Protein AF-A0A4Q5RK63-F1 (afdb_monomer)

Secondary structure (DSSP, 8-state):
-HHHHHHTT---EE---HHHHHHHTTTTSEE--TT-HHHHHHHHHHHHH-HHHHHHHHHHHHHHHHTTSHHHHHHHHHHHHHHT------PPPPSS--HHHHHHTB-SS-BBS-EETTEE-TTS-EEHHHHHHHHHHHTTS-HHHHHHHTTHHHHHHHHHHHHEETTTTEE--EE-TTS-BS-SS--HHHHHHHHHHHHHHHHH-SSHHHHHHHHHHHHHHGGGGGG---HHHHHHHHHHHHHHHHH-TT-HHHHHHHHHHHHHHHHHHHHH-BTTB-SSSSS--SSTTHHHHHHHHHHHHTT-HHHHHHHHHHHHHHHHHTB-TTS-B-PPPSTTTTPPP---

Mean predicted aligned error: 9.91 Å

Solvent-accessible surface area (backbone atoms only — not comparable to full-atom values): 18471 Å² total; per-residue (Å²): 109,67,70,56,38,23,52,69,27,36,70,43,77,41,48,74,47,73,70,47,47,67,66,26,43,95,67,26,37,45,77,36,68,79,96,40,67,64,52,51,54,49,55,52,48,54,39,68,77,33,64,65,62,34,51,52,29,11,49,41,10,26,61,60,26,58,66,70,33,68,70,50,45,52,52,52,52,50,52,50,52,63,75,64,57,79,73,78,81,77,69,82,74,70,95,64,86,58,67,64,66,60,54,66,37,41,60,91,61,32,39,50,36,64,53,63,84,94,43,60,34,65,91,56,11,28,34,34,52,55,19,24,52,51,38,49,46,59,54,71,52,53,70,75,58,35,75,77,51,49,76,50,44,60,25,18,49,49,40,55,60,65,29,52,26,79,92,74,64,37,37,26,31,50,25,39,65,86,74,42,70,75,53,70,59,39,53,60,52,36,41,12,39,38,39,21,25,23,12,43,30,34,52,52,38,86,51,68,67,56,15,52,52,22,43,56,51,35,74,74,51,53,70,57,58,72,72,55,78,52,65,64,18,32,20,27,34,28,46,5,21,53,29,36,40,72,66,38,78,80,45,66,66,33,53,50,40,32,53,56,42,50,56,50,50,49,54,34,22,71,74,52,43,49,100,93,40,64,37,60,47,64,57,66,46,69,76,59,72,44,44,27,51,25,27,36,54,43,12,62,76,68,71,32,68,66,42,29,48,53,12,53,51,32,44,51,46,51,52,57,71,28,36,44,100,84,72,46,81,46,82,70,60,70,88,42,77,93,54,75,68,66,86,133

Foldseek 3Di:
DLLVCLQQLFADEEADDPVCCVLCPPPLHHHDHPPCPVRVVVVVVVLVVDVVSRNVSSVSSNVSSVCVDPVNVVVVVVVVCVVPDPPPPPDPDPPDDACVLVVQQADLQAGAPDAPVSHGDLQFGFFLLRLLVVLLVLLVDDPVRCVVVVVRNVNSVVNLVVQQQPVVLAGQTGAHSVRHGPDRHDDLLSRLSSLLSLLSQLQRPPDPVSVVSSLVVNVSRLQCLLVDDDLNSLLSSLNSLLSNCVNPVPDPSSLSSLVSSLVNQVVQQVVADDDLDRHSHLDDAPPRLSNLVSLCSSCVSVVNPVSNVSSVVSNVNVVVLQADPVRDGHDDYHPCPPHGHDRD

Radius of gyration: 33.08 Å; Cα contacts (8 Å, |Δi|>4): 485; chains: 1; bounding box: 62×42×97 Å

pLDDT: mean 92.97, std 9.11, range [53.84, 98.88]

Structure (mmCIF, N/CA/C/O backbone):
data_AF-A0A4Q5RK63-F1
#
_entry.id   AF-A0A4Q5RK63-F1
#
loop_
_atom_site.group_PDB
_atom_site.id
_atom_site.type_symbol
_atom_site.label_atom_id
_atom_site.label_alt_id
_atom_site.label_comp_id
_atom_site.label_asym_id
_atom_site.label_entity_id
_atom_site.label_seq_id
_atom_site.pdbx_PDB_ins_code
_atom_site.Cartn_x
_atom_site.Cartn_y
_atom_site.Cartn_z
_atom_site.occupancy
_atom_site.B_iso_or_equiv
_atom_site.auth_seq_id
_atom_site.auth_comp_id
_atom_site.auth_asym_id
_atom_site.auth_atom_id
_atom_site.pdbx_PDB_model_num
ATOM 1 N N . THR A 1 1 ? 18.587 1.266 -51.083 1.00 77.50 1 THR A N 1
ATOM 2 C CA . THR A 1 1 ? 19.201 1.129 -52.426 1.00 77.50 1 THR A CA 1
ATOM 3 C C . THR A 1 1 ? 20.631 0.617 -52.362 1.00 77.50 1 THR A C 1
ATOM 5 O O . THR A 1 1 ? 20.875 -0.425 -52.951 1.00 77.50 1 THR A O 1
ATOM 8 N N . LEU A 1 2 ? 21.548 1.243 -51.608 1.00 89.00 2 LEU A N 1
ATOM 9 C CA . LEU A 1 2 ? 22.952 0.800 -51.504 1.00 89.00 2 LEU A CA 1
ATOM 10 C C . LEU A 1 2 ? 23.123 -0.669 -51.069 1.00 89.00 2 LEU A C 1
ATOM 12 O O . LEU A 1 2 ? 23.725 -1.458 -51.789 1.00 89.00 2 LEU A O 1
ATOM 16 N N . SER A 1 3 ? 22.538 -1.063 -49.934 1.00 88.06 3 SER A N 1
ATOM 17 C CA . SER A 1 3 ? 22.660 -2.440 -49.424 1.00 88.06 3 SER A CA 1
ATOM 18 C C . SER A 1 3 ? 22.085 -3.485 -50.387 1.00 88.06 3 SER A C 1
ATOM 20 O O . SER A 1 3 ? 22.559 -4.613 -50.427 1.00 88.06 3 SER A O 1
ATOM 22 N N . TYR A 1 4 ? 21.092 -3.106 -51.199 1.00 88.88 4 TYR A N 1
ATOM 23 C CA . TYR A 1 4 ? 20.516 -3.979 -52.223 1.00 88.88 4 TYR A CA 1
ATOM 24 C C . TYR A 1 4 ? 21.470 -4.152 -53.411 1.00 88.88 4 TYR A C 1
ATOM 26 O O . TYR A 1 4 ? 21.673 -5.267 -53.876 1.00 88.88 4 TYR A O 1
ATOM 34 N N . ALA A 1 5 ? 22.113 -3.068 -53.860 1.00 91.69 5 ALA A N 1
ATOM 35 C CA . ALA A 1 5 ? 23.141 -3.127 -54.898 1.00 91.69 5 ALA A CA 1
ATOM 36 C C . ALA A 1 5 ? 24.332 -4.001 -54.467 1.00 91.69 5 ALA A C 1
ATOM 38 O O . ALA A 1 5 ? 24.766 -4.852 -55.241 1.00 91.69 5 ALA A O 1
ATOM 39 N N . MET A 1 6 ? 24.779 -3.862 -53.214 1.00 91.94 6 MET A N 1
ATOM 40 C CA . MET A 1 6 ? 25.817 -4.712 -52.618 1.00 91.94 6 MET A CA 1
ATOM 41 C C . MET A 1 6 ? 25.382 -6.181 -52.555 1.00 91.94 6 MET A C 1
ATOM 43 O O . MET A 1 6 ? 26.087 -7.057 -53.045 1.00 91.94 6 MET A O 1
ATOM 47 N N . ALA A 1 7 ? 24.177 -6.460 -52.045 1.00 89.69 7 ALA A N 1
ATOM 48 C CA . ALA A 1 7 ? 23.642 -7.822 -51.962 1.00 89.69 7 ALA A CA 1
ATOM 49 C C . ALA A 1 7 ? 23.483 -8.503 -53.335 1.00 89.69 7 ALA A C 1
ATOM 51 O O . ALA A 1 7 ? 23.590 -9.723 -53.436 1.00 89.69 7 ALA A O 1
ATOM 52 N N . LEU A 1 8 ? 23.247 -7.723 -54.395 1.00 92.81 8 LEU A N 1
ATOM 53 C CA . LEU A 1 8 ? 23.177 -8.202 -55.777 1.00 92.81 8 LEU A CA 1
ATOM 54 C C . LEU A 1 8 ? 24.542 -8.252 -56.486 1.00 92.81 8 LEU A C 1
ATOM 56 O O . LEU A 1 8 ? 24.583 -8.531 -57.687 1.00 92.81 8 LEU A O 1
ATOM 60 N N . GLY A 1 9 ? 25.641 -7.954 -55.786 1.00 93.62 9 GLY A N 1
ATOM 61 C CA . GLY A 1 9 ? 26.987 -7.966 -56.357 1.00 93.62 9 GLY A CA 1
ATOM 62 C C . GLY A 1 9 ? 27.195 -6.919 -57.443 1.00 93.62 9 GLY A C 1
ATOM 63 O O . GLY A 1 9 ? 27.902 -7.167 -58.414 1.00 93.62 9 GLY A O 1
ATOM 64 N N . LYS A 1 10 ? 26.524 -5.767 -57.355 1.00 94.94 10 LYS A N 1
ATOM 65 C CA . LYS A 1 10 ? 26.744 -4.657 -58.287 1.00 94.94 10 LYS A CA 1
ATOM 66 C C . LYS A 1 10 ? 27.932 -3.829 -57.818 1.00 94.94 10 LYS A C 1
ATOM 68 O O . LYS A 1 10 ? 28.105 -3.615 -56.625 1.00 94.94 10 LYS A O 1
ATOM 73 N N . ALA A 1 11 ? 28.718 -3.324 -58.766 1.00 94.56 11 ALA A N 1
ATOM 74 C CA . ALA A 1 11 ? 29.700 -2.297 -58.460 1.00 94.56 11 ALA A CA 1
ATOM 75 C C . ALA A 1 11 ? 28.960 -1.025 -58.046 1.00 94.56 11 ALA A C 1
ATOM 77 O O . ALA A 1 11 ? 28.047 -0.576 -58.744 1.00 94.56 11 ALA A O 1
ATOM 78 N N . VAL A 1 12 ? 29.340 -0.475 -56.898 1.00 95.25 12 VAL A N 1
ATOM 79 C CA . VAL A 1 12 ? 28.690 0.695 -56.322 1.00 95.25 12 VAL A CA 1
ATOM 80 C C . VAL A 1 12 ? 29.628 1.888 -56.402 1.00 95.25 12 VAL A C 1
ATOM 82 O O . VAL A 1 12 ? 30.753 1.836 -55.912 1.00 95.25 12 VAL A O 1
ATOM 85 N N . VAL A 1 13 ? 29.112 2.982 -56.958 1.00 95.69 13 VAL A N 1
ATOM 86 C CA . VAL A 1 13 ? 29.681 4.324 -56.833 1.00 95.69 13 VAL A CA 1
ATOM 87 C C . VAL A 1 13 ? 28.709 5.153 -55.995 1.00 95.69 13 VAL A C 1
ATOM 89 O O . VAL A 1 13 ? 27.522 5.213 -56.320 1.00 95.69 13 VAL A O 1
ATOM 92 N N . SER A 1 14 ? 29.173 5.749 -54.898 1.00 95.88 14 SER A N 1
ATOM 93 C CA . SER A 1 14 ? 28.321 6.499 -53.967 1.00 95.88 14 SER A CA 1
ATOM 94 C C . SER A 1 14 ? 29.030 7.728 -53.413 1.00 95.88 14 SER A C 1
ATOM 96 O O . SER A 1 14 ? 30.251 7.773 -53.328 1.00 95.88 14 SER A O 1
ATOM 98 N N . THR A 1 15 ? 28.265 8.721 -52.972 1.00 95.88 15 THR A N 1
ATOM 99 C CA . THR A 1 15 ? 28.796 9.799 -52.133 1.00 95.88 15 THR A CA 1
ATOM 100 C C . THR A 1 15 ? 29.055 9.311 -50.696 1.00 95.88 15 THR A C 1
ATOM 102 O O . THR A 1 15 ? 28.435 8.323 -50.277 1.00 95.88 15 THR A O 1
ATOM 105 N N . PRO A 1 16 ? 29.958 9.953 -49.922 1.00 95.50 16 PRO A N 1
ATOM 106 C CA . PRO A 1 16 ? 30.408 9.469 -48.615 1.00 95.50 16 PRO A CA 1
ATOM 107 C C . PRO A 1 16 ? 29.454 9.865 -47.480 1.00 95.50 16 PRO A C 1
ATOM 109 O O . PRO A 1 16 ? 29.814 10.613 -46.574 1.00 95.50 16 PRO A O 1
ATOM 112 N N . TYR A 1 17 ? 28.221 9.361 -47.507 1.00 93.75 17 TYR A N 1
ATOM 113 C CA . TYR A 1 17 ? 27.378 9.348 -46.307 1.00 93.75 17 TYR A CA 1
ATOM 114 C C . TYR A 1 17 ? 27.768 8.169 -45.405 1.00 93.75 17 TYR A C 1
ATOM 116 O O . TYR A 1 17 ? 28.306 7.182 -45.897 1.00 93.75 17 TYR A O 1
ATOM 124 N N . VAL A 1 18 ? 27.482 8.254 -44.102 1.00 94.12 18 VAL A N 1
ATOM 125 C CA . VAL A 1 18 ? 27.983 7.326 -43.059 1.00 94.12 18 VAL A CA 1
ATOM 126 C C . VAL A 1 18 ? 27.935 5.852 -43.482 1.00 94.12 18 VAL A C 1
ATOM 128 O O . VAL A 1 18 ? 28.968 5.194 -43.561 1.00 94.12 18 VAL A O 1
ATOM 131 N N . HIS A 1 19 ? 26.757 5.359 -43.872 1.00 91.94 19 HIS A N 1
ATOM 132 C CA . HIS A 1 19 ? 26.584 3.960 -44.282 1.00 91.94 19 HIS A CA 1
ATOM 133 C C . HIS A 1 19 ? 27.355 3.591 -45.564 1.00 91.94 19 HIS A C 1
ATOM 135 O O . HIS A 1 19 ? 27.798 2.458 -45.701 1.00 91.94 19 HIS A O 1
ATOM 141 N N . ALA A 1 20 ? 27.560 4.520 -46.504 1.00 93.88 20 ALA A N 1
ATOM 142 C CA . ALA A 1 20 ? 28.396 4.268 -47.682 1.00 93.88 20 ALA A CA 1
ATOM 143 C C . ALA A 1 20 ? 29.888 4.234 -47.347 1.00 93.88 20 ALA A C 1
ATOM 145 O O . ALA A 1 20 ? 30.606 3.410 -47.905 1.00 93.88 20 ALA A O 1
ATOM 146 N N . VAL A 1 21 ? 30.353 5.089 -46.434 1.00 95.06 21 VAL A N 1
ATOM 147 C CA . VAL A 1 21 ? 31.756 5.091 -45.996 1.00 95.06 21 VAL A CA 1
ATOM 148 C C . VAL A 1 21 ? 32.114 3.756 -45.351 1.00 95.06 21 VAL A C 1
ATOM 150 O O . VAL A 1 21 ? 33.121 3.158 -45.710 1.00 95.06 21 VAL A O 1
ATOM 153 N N . GLU A 1 22 ? 31.262 3.256 -44.458 1.00 92.94 22 GLU A N 1
ATOM 154 C CA . GLU A 1 22 ? 31.484 1.976 -43.778 1.00 92.94 22 GLU A CA 1
ATOM 155 C C . GLU A 1 22 ? 31.348 0.775 -44.719 1.00 92.94 22 GLU A C 1
ATOM 157 O O . GLU A 1 22 ? 32.132 -0.172 -44.656 1.00 92.94 22 GLU A O 1
ATOM 162 N N . LEU A 1 23 ? 30.336 0.788 -45.590 1.00 92.12 23 LEU A N 1
ATOM 163 C CA . LEU A 1 23 ? 30.025 -0.369 -46.422 1.00 92.12 23 LEU A CA 1
ATOM 164 C C . LEU A 1 23 ? 30.951 -0.506 -47.635 1.00 92.12 23 LEU A C 1
ATOM 166 O O . LEU A 1 23 ? 31.169 -1.624 -48.099 1.00 92.12 23 LEU A O 1
ATOM 170 N N . LEU A 1 24 ? 31.476 0.610 -48.149 1.00 94.19 24 LEU A N 1
ATOM 171 C CA . LEU A 1 24 ? 32.377 0.635 -49.305 1.00 94.19 24 LEU A CA 1
ATOM 172 C C . LEU A 1 24 ? 33.862 0.706 -48.917 1.00 94.19 24 LEU A C 1
ATOM 174 O O . LEU A 1 24 ? 34.711 0.694 -49.810 1.00 94.19 24 LEU A O 1
ATOM 178 N N . ALA A 1 25 ? 34.176 0.757 -47.616 1.00 92.31 25 ALA A N 1
ATOM 179 C CA . ALA A 1 25 ? 35.538 0.644 -47.095 1.00 92.31 25 ALA A CA 1
ATOM 180 C C . ALA A 1 25 ? 36.247 -0.612 -47.627 1.00 92.31 25 ALA A C 1
ATOM 182 O O . ALA A 1 25 ? 35.602 -1.546 -48.096 1.00 92.31 25 ALA A O 1
ATOM 183 N N . ASP A 1 26 ? 37.578 -0.650 -47.554 1.00 92.12 26 ASP A N 1
ATOM 184 C CA . ASP A 1 26 ? 38.388 -1.805 -47.972 1.00 92.12 26 ASP A CA 1
ATOM 185 C C . ASP A 1 26 ? 38.137 -2.261 -49.424 1.00 92.12 26 ASP A C 1
ATOM 187 O O . ASP A 1 26 ? 38.176 -3.451 -49.737 1.00 92.12 26 ASP A O 1
ATOM 191 N N . ASP A 1 27 ? 37.892 -1.294 -50.317 1.00 92.06 27 ASP A N 1
ATOM 192 C CA . ASP A 1 27 ? 37.735 -1.500 -51.764 1.00 92.06 27 ASP A CA 1
ATOM 193 C C . ASP A 1 27 ? 36.509 -2.363 -52.139 1.00 92.06 27 ASP A C 1
ATOM 195 O O . ASP A 1 27 ? 36.541 -3.183 -53.061 1.00 92.06 27 ASP A O 1
ATOM 199 N N . HIS A 1 28 ? 35.406 -2.173 -51.403 1.00 93.69 28 HIS A N 1
ATOM 200 C CA . HIS A 1 28 ? 34.095 -2.787 -51.668 1.00 93.69 28 HIS A CA 1
ATOM 201 C C . HIS A 1 28 ? 33.172 -1.906 -52.532 1.00 93.69 28 HIS A C 1
ATOM 203 O O . HIS A 1 28 ? 32.106 -2.348 -52.966 1.00 93.69 28 HIS A O 1
ATOM 209 N N . GLY A 1 29 ? 33.586 -0.671 -52.814 1.00 94.44 29 GLY A N 1
ATOM 210 C CA . GLY A 1 29 ? 32.963 0.245 -53.765 1.00 94.44 29 GLY A CA 1
ATOM 211 C C . GLY A 1 29 ? 33.808 1.498 -53.951 1.00 94.44 29 GLY A C 1
ATOM 212 O O . GLY A 1 29 ? 34.914 1.603 -53.429 1.00 94.44 29 GLY A O 1
ATOM 213 N N . VAL A 1 30 ? 33.276 2.462 -54.696 1.00 96.25 30 VAL A N 1
ATOM 214 C CA . VAL A 1 30 ? 33.963 3.722 -54.993 1.00 96.25 30 VAL A CA 1
ATOM 215 C C . VAL A 1 30 ? 33.213 4.884 -54.355 1.00 96.25 30 VAL A C 1
ATOM 217 O O . VAL A 1 30 ? 31.999 5.026 -54.530 1.00 96.25 30 VAL A O 1
ATOM 220 N N . LEU A 1 31 ? 33.943 5.730 -53.630 1.00 97.06 31 LEU A N 1
ATOM 221 C CA . LEU A 1 31 ? 33.411 6.955 -53.041 1.00 97.06 31 LEU A CA 1
ATOM 222 C C . LEU A 1 31 ? 33.772 8.170 -53.897 1.00 97.06 31 LEU A C 1
ATOM 224 O O . LEU A 1 31 ? 34.924 8.341 -54.288 1.00 97.06 31 LEU A O 1
ATOM 228 N N . VAL A 1 32 ? 32.791 9.034 -54.152 1.00 97.19 32 VAL A N 1
ATOM 229 C CA . VAL A 1 32 ? 32.954 10.286 -54.914 1.00 97.19 32 VAL A CA 1
ATOM 230 C C . VAL A 1 32 ? 32.430 11.486 -54.120 1.00 97.19 32 VAL A C 1
ATOM 232 O O . VAL A 1 32 ? 31.507 11.319 -53.327 1.00 97.19 32 VAL A O 1
ATOM 235 N N . PRO A 1 33 ? 32.964 12.707 -54.298 1.00 96.75 33 PRO A N 1
ATOM 236 C CA . PRO A 1 33 ? 32.482 13.879 -53.568 1.00 96.75 33 PRO A CA 1
ATOM 237 C C . PRO A 1 33 ? 30.988 14.165 -53.788 1.00 96.75 33 PRO A C 1
ATOM 239 O O . PRO A 1 33 ? 30.418 13.865 -54.840 1.00 96.75 33 PRO A O 1
ATOM 242 N N . PHE A 1 34 ? 30.347 14.790 -52.798 1.00 95.44 34 PHE A N 1
ATOM 243 C CA . PHE A 1 34 ? 28.975 15.275 -52.948 1.00 95.44 34 PHE A CA 1
ATOM 244 C C . PHE A 1 34 ? 28.881 16.339 -54.049 1.00 95.44 34 PHE A C 1
ATOM 246 O O . PHE A 1 34 ? 29.773 17.171 -54.191 1.00 95.44 34 PHE A O 1
ATOM 253 N N . ASN A 1 35 ? 27.768 16.331 -54.789 1.00 94.00 35 ASN A N 1
ATOM 254 C CA . ASN A 1 35 ? 27.471 17.276 -55.873 1.00 94.00 35 ASN A CA 1
ATOM 255 C C . ASN A 1 35 ? 28.498 17.301 -57.026 1.00 94.00 35 ASN A C 1
ATOM 257 O O . ASN A 1 35 ? 28.523 18.259 -57.793 1.00 94.00 35 ASN A O 1
ATOM 261 N N . ASP A 1 36 ? 29.299 16.244 -57.197 1.00 96.75 36 ASP A N 1
ATOM 262 C CA . ASP A 1 36 ? 30.259 16.119 -58.299 1.00 96.75 36 ASP A CA 1
ATOM 263 C C . ASP A 1 36 ? 29.797 15.071 -59.328 1.00 96.75 36 ASP A C 1
ATO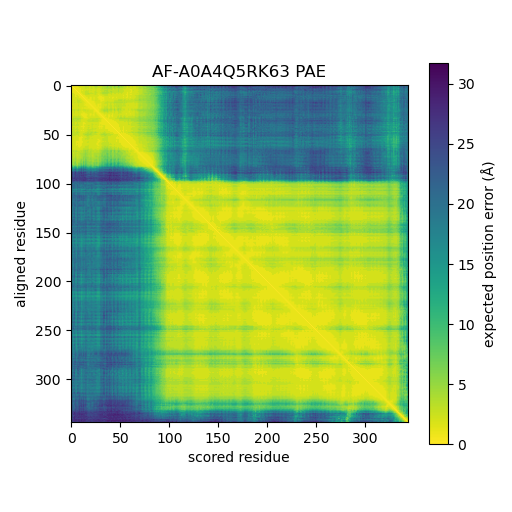M 265 O O . ASP A 1 36 ? 30.156 13.890 -59.288 1.00 96.75 36 ASP A O 1
ATOM 269 N N . SER A 1 37 ? 28.972 15.508 -60.282 1.00 96.44 37 SER A N 1
ATOM 270 C CA . SER A 1 37 ? 28.496 14.650 -61.375 1.00 96.44 37 SER A CA 1
ATOM 271 C C . SER A 1 37 ? 29.622 14.211 -62.318 1.00 96.44 37 SER A C 1
ATOM 273 O O . SER A 1 37 ? 29.547 13.129 -62.906 1.00 96.44 37 SER A O 1
ATOM 275 N N . ALA A 1 38 ? 30.688 15.008 -62.436 1.00 97.31 38 ALA A N 1
ATOM 276 C CA . ALA A 1 38 ? 31.846 14.669 -63.250 1.00 97.31 38 ALA A CA 1
ATOM 277 C C . ALA A 1 38 ? 32.650 13.524 -62.617 1.00 97.31 38 ALA A C 1
ATOM 279 O O . ALA A 1 38 ? 33.094 12.637 -63.343 1.00 97.31 38 ALA A O 1
ATOM 280 N N . ALA A 1 39 ? 32.798 13.497 -61.288 1.00 96.44 39 ALA A N 1
ATOM 281 C CA . ALA A 1 39 ? 33.414 12.380 -60.572 1.00 96.44 39 ALA A CA 1
ATOM 282 C C . ALA A 1 39 ? 32.639 11.078 -60.759 1.00 96.44 39 ALA A C 1
ATOM 284 O O . ALA A 1 39 ? 33.243 10.072 -61.118 1.00 96.44 39 ALA A O 1
ATOM 285 N N . ILE A 1 40 ? 31.310 11.106 -60.618 1.00 95.81 40 ILE A N 1
ATOM 286 C CA . ILE A 1 40 ? 30.476 9.923 -60.878 1.00 95.81 40 ILE A CA 1
ATOM 287 C C . ILE A 1 40 ? 30.696 9.418 -62.309 1.00 95.81 40 ILE A C 1
ATOM 289 O O . ILE A 1 40 ? 30.951 8.234 -62.517 1.00 95.81 40 ILE A O 1
ATOM 293 N N . ALA A 1 41 ? 30.642 10.312 -63.303 1.00 96.88 41 ALA A N 1
ATOM 294 C CA . ALA A 1 41 ? 30.827 9.937 -64.701 1.00 96.88 41 ALA A CA 1
ATOM 295 C C . ALA A 1 41 ? 32.225 9.360 -64.982 1.00 96.88 41 ALA A C 1
ATOM 297 O O . ALA A 1 41 ? 32.335 8.412 -65.758 1.00 96.88 41 ALA A O 1
ATOM 298 N N . ARG A 1 42 ? 33.282 9.908 -64.365 1.00 97.44 42 ARG A N 1
ATOM 299 C CA . ARG A 1 42 ? 34.651 9.381 -64.489 1.00 97.44 42 ARG A CA 1
ATOM 300 C C . ARG A 1 42 ? 34.757 7.966 -63.931 1.00 97.44 42 ARG A C 1
ATOM 302 O O . ARG A 1 42 ? 35.208 7.088 -64.657 1.00 97.44 42 ARG A O 1
ATOM 309 N N . GLU A 1 43 ? 34.309 7.740 -62.698 1.00 96.62 43 GLU A N 1
ATOM 310 C CA . GLU A 1 43 ? 34.435 6.429 -62.044 1.00 96.62 43 GLU A CA 1
ATOM 311 C C . GLU A 1 43 ? 33.590 5.357 -62.739 1.00 96.62 43 GLU A C 1
ATOM 313 O O . GLU A 1 43 ? 34.043 4.231 -62.930 1.00 96.62 43 GLU A O 1
ATOM 318 N N . VAL A 1 44 ? 32.386 5.709 -63.205 1.00 95.69 44 VAL A N 1
ATOM 319 C CA . VAL A 1 44 ? 31.551 4.781 -63.980 1.00 95.69 44 VAL A CA 1
ATOM 320 C C . VAL A 1 44 ? 32.207 4.428 -65.316 1.00 95.69 44 VAL A C 1
ATOM 322 O O . VAL A 1 44 ? 32.248 3.252 -65.664 1.00 95.69 44 VAL A O 1
ATOM 325 N N . LYS A 1 45 ? 32.743 5.408 -66.059 1.00 96.88 45 LYS A N 1
ATOM 326 C CA . LYS A 1 45 ? 33.463 5.136 -67.316 1.00 96.88 45 LYS A CA 1
ATOM 327 C C . LYS A 1 45 ? 34.684 4.258 -67.077 1.00 96.88 45 LYS A C 1
ATOM 329 O O . LYS A 1 45 ? 34.827 3.248 -67.749 1.00 96.88 45 LYS A O 1
ATOM 334 N N . TYR A 1 46 ? 35.485 4.585 -66.065 1.00 95.56 46 TYR A N 1
ATOM 335 C CA . TYR A 1 46 ? 36.664 3.806 -65.703 1.00 95.56 46 TYR A CA 1
ATOM 336 C C . TYR A 1 46 ? 36.310 2.338 -65.419 1.00 95.56 46 TYR A C 1
ATOM 338 O O . TYR A 1 46 ? 36.975 1.431 -65.908 1.00 95.56 46 TYR A O 1
ATOM 346 N N . LEU A 1 47 ? 35.240 2.090 -64.656 1.00 95.38 47 LEU A N 1
ATOM 347 C CA . LEU A 1 47 ? 34.773 0.730 -64.383 1.00 95.38 47 LEU A CA 1
ATOM 348 C C . LEU A 1 47 ? 34.258 0.013 -65.642 1.00 95.38 47 LEU A C 1
ATOM 350 O O . LEU A 1 47 ? 34.385 -1.201 -65.736 1.00 95.38 47 LEU A O 1
ATOM 354 N N . LEU A 1 48 ? 33.663 0.721 -66.602 1.00 94.88 48 LEU A N 1
ATOM 355 C CA . LEU A 1 48 ? 33.186 0.117 -67.852 1.00 94.88 48 LEU A CA 1
ATOM 356 C C . LEU A 1 48 ? 34.319 -0.163 -68.852 1.00 94.88 48 LEU A C 1
ATOM 358 O O . LEU A 1 48 ? 34.224 -1.134 -69.601 1.00 94.88 48 LEU A O 1
ATOM 362 N N . ASP A 1 49 ? 35.376 0.651 -68.836 1.00 97.19 49 ASP A N 1
ATOM 363 C CA . ASP A 1 49 ? 36.563 0.499 -69.686 1.00 97.19 49 ASP A CA 1
ATOM 364 C C . ASP A 1 49 ? 37.499 -0.629 -69.199 1.00 97.19 49 ASP A C 1
ATOM 366 O O . ASP A 1 49 ? 38.287 -1.153 -69.988 1.00 97.19 49 ASP A O 1
ATOM 370 N N . ASP A 1 50 ? 37.385 -1.048 -67.930 1.00 96.19 50 ASP A N 1
ATOM 371 C CA . ASP A 1 50 ? 38.129 -2.164 -67.324 1.00 96.19 50 ASP A CA 1
ATOM 372 C C . ASP A 1 50 ? 37.180 -3.263 -66.786 1.00 96.19 50 ASP A C 1
ATOM 374 O O . ASP A 1 50 ? 36.801 -3.272 -65.603 1.00 96.19 50 ASP A O 1
ATOM 378 N N . PRO A 1 51 ? 36.791 -4.234 -67.639 1.00 94.62 51 PRO A N 1
ATOM 379 C CA . PRO A 1 51 ? 35.885 -5.315 -67.255 1.00 94.62 51 PRO A CA 1
ATOM 380 C C . PRO A 1 51 ? 36.392 -6.195 -66.106 1.00 94.62 51 PRO A C 1
ATOM 382 O O . PRO A 1 51 ? 35.579 -6.768 -65.374 1.00 94.62 51 PRO A O 1
ATOM 385 N N . ASP A 1 52 ? 37.708 -6.329 -65.934 1.00 96.38 52 ASP A N 1
ATOM 386 C CA . ASP A 1 52 ? 38.287 -7.193 -64.904 1.00 96.38 52 ASP A CA 1
ATOM 387 C C . ASP A 1 52 ? 38.258 -6.515 -63.533 1.00 96.38 52 ASP A C 1
ATOM 389 O O . ASP A 1 52 ? 37.870 -7.144 -62.536 1.00 96.38 52 ASP A O 1
ATOM 393 N N . ARG A 1 53 ? 38.541 -5.207 -63.472 1.00 93.88 53 ARG A N 1
ATOM 394 C CA . ARG A 1 53 ? 38.319 -4.416 -62.254 1.00 93.88 53 ARG A CA 1
ATOM 395 C C . ARG A 1 53 ? 36.844 -4.395 -61.869 1.00 93.88 53 ARG A C 1
ATOM 397 O O . ARG A 1 53 ? 36.522 -4.584 -60.694 1.00 93.88 53 ARG A O 1
ATOM 404 N N . LEU A 1 54 ? 35.940 -4.229 -62.836 1.00 96.00 54 LEU A N 1
ATOM 405 C CA . LEU A 1 54 ? 34.499 -4.254 -62.580 1.00 96.00 54 LEU A CA 1
ATOM 406 C C . LEU A 1 54 ? 34.051 -5.578 -61.957 1.00 96.00 54 LEU A C 1
ATOM 408 O O . LEU A 1 54 ? 33.371 -5.569 -60.931 1.00 96.00 54 LEU A O 1
ATOM 412 N N . ARG A 1 55 ? 34.454 -6.716 -62.536 1.00 96.38 55 ARG A N 1
ATOM 413 C CA . ARG A 1 55 ? 34.137 -8.048 -61.989 1.00 96.38 55 ARG A CA 1
ATOM 414 C C . ARG A 1 55 ? 34.712 -8.244 -60.590 1.00 96.38 55 ARG A C 1
ATOM 416 O O . ARG A 1 55 ? 34.040 -8.810 -59.730 1.00 96.38 55 ARG A O 1
ATOM 423 N N . THR A 1 56 ? 35.928 -7.760 -60.352 1.00 96.00 56 THR A N 1
ATOM 424 C CA . THR A 1 56 ? 36.580 -7.837 -59.037 1.00 96.00 56 THR A CA 1
ATOM 425 C C . THR A 1 56 ? 35.787 -7.066 -57.983 1.00 96.00 56 THR A C 1
ATOM 427 O O . THR A 1 56 ? 35.479 -7.610 -56.921 1.00 96.00 56 THR A O 1
ATOM 430 N N . LEU A 1 57 ? 35.386 -5.832 -58.297 1.00 95.62 57 LEU A N 1
ATOM 431 C CA . LEU A 1 57 ? 34.597 -4.992 -57.398 1.00 95.62 57 LEU A CA 1
ATOM 432 C C . LEU A 1 57 ? 33.193 -5.570 -57.156 1.00 95.62 57 LEU A C 1
ATOM 434 O O . LEU A 1 57 ? 32.722 -5.594 -56.024 1.00 95.62 57 LEU A O 1
ATOM 438 N N . GLN A 1 58 ? 32.546 -6.102 -58.198 1.00 96.44 58 GLN A N 1
ATOM 439 C CA . GLN A 1 58 ? 31.255 -6.797 -58.103 1.00 96.44 58 GLN A CA 1
ATOM 440 C C . GLN A 1 58 ? 31.319 -8.024 -57.188 1.00 96.44 58 GLN A C 1
ATOM 442 O O . GLN A 1 58 ? 30.438 -8.215 -56.347 1.00 96.44 58 GLN A O 1
ATOM 447 N N . LYS A 1 59 ? 32.374 -8.838 -57.318 1.00 95.88 59 LYS A N 1
ATOM 448 C CA . LYS A 1 59 ? 32.596 -10.004 -56.460 1.00 95.88 59 LYS A CA 1
ATOM 449 C C . LYS A 1 59 ? 32.780 -9.587 -55.002 1.00 95.88 59 LYS A C 1
ATOM 451 O O . LYS A 1 59 ? 32.096 -10.117 -54.136 1.00 95.88 59 LYS A O 1
ATOM 456 N N . ARG A 1 60 ? 33.631 -8.591 -54.738 1.00 95.06 60 ARG A N 1
ATOM 457 C CA . ARG A 1 60 ? 33.820 -8.047 -53.384 1.00 95.06 60 ARG A CA 1
ATOM 458 C C . ARG A 1 60 ? 32.521 -7.518 -52.792 1.00 95.06 60 ARG A C 1
ATOM 460 O O . ARG A 1 60 ? 32.190 -7.848 -51.657 1.00 95.06 60 ARG A O 1
ATOM 467 N N . ALA A 1 61 ? 31.761 -6.746 -53.566 1.00 94.06 61 ALA A N 1
ATOM 468 C CA . ALA A 1 61 ? 30.468 -6.229 -53.139 1.00 94.06 61 ALA A CA 1
ATOM 469 C C . ALA A 1 61 ? 29.495 -7.358 -52.765 1.00 94.06 61 ALA A C 1
ATOM 471 O O . ALA A 1 61 ? 28.853 -7.289 -51.715 1.00 94.06 61 ALA A O 1
ATOM 472 N N . TYR A 1 62 ? 29.438 -8.416 -53.582 1.00 94.12 62 TYR A N 1
ATOM 473 C CA . TYR A 1 62 ? 28.621 -9.598 -53.313 1.00 94.12 62 TYR A CA 1
ATOM 474 C C . TYR A 1 62 ? 29.049 -10.309 -52.025 1.00 94.12 62 TYR A C 1
ATOM 476 O O . TYR A 1 62 ? 28.211 -10.544 -51.152 1.00 94.12 62 TYR A O 1
ATOM 484 N N . ASP A 1 63 ? 30.345 -10.601 -51.889 1.00 93.62 63 ASP A N 1
ATOM 485 C CA . ASP A 1 63 ? 30.921 -11.296 -50.736 1.00 93.62 63 ASP A CA 1
ATOM 486 C C . ASP A 1 63 ? 30.646 -10.512 -49.440 1.00 93.62 63 ASP A C 1
ATOM 488 O O . ASP A 1 63 ? 30.148 -11.073 -48.464 1.00 93.62 63 ASP A O 1
ATOM 492 N N . ARG A 1 64 ? 30.828 -9.185 -49.454 1.00 92.00 64 ARG A N 1
ATOM 493 C CA . ARG A 1 64 ? 30.488 -8.296 -48.330 1.00 92.00 64 ARG A CA 1
ATOM 494 C C . ARG A 1 64 ? 28.990 -8.256 -48.038 1.00 92.00 64 ARG A C 1
ATOM 496 O O . ARG A 1 64 ? 28.586 -8.219 -46.877 1.00 92.00 64 ARG A O 1
ATOM 503 N N . GLY A 1 65 ? 28.157 -8.281 -49.077 1.00 91.69 65 GLY A N 1
ATOM 504 C CA . GLY A 1 65 ? 26.702 -8.324 -48.952 1.00 91.69 65 GLY A CA 1
ATOM 505 C C . GLY A 1 65 ? 26.189 -9.600 -48.274 1.00 91.69 65 GLY A C 1
ATOM 506 O O . GLY A 1 65 ? 25.144 -9.562 -47.619 1.00 91.69 65 GLY A O 1
ATOM 507 N N . ARG A 1 66 ? 26.921 -10.724 -48.361 1.00 92.31 66 ARG A N 1
ATOM 508 C CA . ARG A 1 66 ? 26.545 -11.989 -47.699 1.00 92.31 66 ARG A CA 1
ATOM 509 C C . ARG A 1 66 ? 26.487 -11.870 -46.177 1.00 92.31 66 ARG A C 1
ATOM 511 O O . ARG A 1 66 ? 25.579 -12.440 -45.563 1.00 92.31 66 ARG A O 1
ATOM 518 N N . ASP A 1 67 ? 27.372 -11.063 -45.601 1.00 88.56 67 ASP A N 1
ATOM 519 C CA . ASP A 1 67 ? 27.431 -10.791 -44.160 1.00 88.56 67 ASP A CA 1
ATOM 520 C C . ASP A 1 67 ? 26.251 -9.970 -43.634 1.00 88.56 67 ASP A C 1
ATOM 522 O O . ASP A 1 67 ? 26.030 -9.898 -42.426 1.00 88.56 67 ASP A O 1
ATOM 526 N N . MET A 1 68 ? 25.495 -9.340 -44.531 1.00 87.31 68 MET A N 1
ATOM 527 C CA . MET A 1 68 ? 24.362 -8.478 -44.195 1.00 87.31 68 MET A CA 1
ATOM 528 C C . MET A 1 68 ? 23.016 -9.182 -44.376 1.00 87.31 68 MET A C 1
ATOM 530 O O . MET A 1 68 ? 21.962 -8.553 -44.284 1.00 87.31 68 MET A O 1
ATOM 534 N N . THR A 1 69 ? 23.025 -10.480 -44.681 1.00 90.12 69 THR A N 1
ATOM 535 C CA . THR A 1 69 ? 21.783 -11.230 -44.866 1.00 90.12 69 THR A CA 1
ATOM 536 C C . THR A 1 69 ? 21.084 -11.507 -43.548 1.00 90.12 69 THR A C 1
ATOM 538 O O . THR A 1 69 ? 21.710 -11.634 -42.498 1.00 90.12 69 THR A O 1
ATOM 541 N N . TRP A 1 70 ? 19.761 -11.643 -43.619 1.00 90.88 70 TRP A N 1
ATOM 542 C CA . TRP A 1 70 ? 18.921 -11.827 -42.440 1.00 90.88 70 TRP A CA 1
ATOM 543 C C . TRP A 1 70 ? 19.322 -12.995 -41.530 1.00 90.88 70 TRP A C 1
ATOM 545 O O . TRP A 1 70 ? 19.395 -12.785 -40.321 1.00 90.88 70 TRP A O 1
ATOM 555 N N . PRO A 1 71 ? 19.701 -14.174 -42.056 1.00 94.19 71 PRO A N 1
ATOM 556 C CA . PRO A 1 71 ? 20.213 -15.257 -41.219 1.00 94.19 71 PRO A CA 1
ATOM 557 C C . PRO A 1 71 ? 21.519 -14.912 -40.482 1.00 94.19 71 PRO A C 1
ATOM 559 O O . PRO A 1 71 ? 21.668 -15.257 -39.313 1.00 94.19 71 PRO A O 1
ATOM 562 N N . VAL A 1 72 ? 22.455 -14.209 -41.134 1.00 92.56 72 VAL A N 1
ATOM 563 C CA . VAL A 1 72 ? 23.740 -13.818 -40.521 1.00 92.56 72 VAL A CA 1
ATOM 564 C C . VAL A 1 72 ? 23.525 -12.751 -39.454 1.00 92.56 72 VAL A C 1
ATOM 566 O O . VAL A 1 72 ? 24.081 -12.853 -38.361 1.00 92.56 72 VAL A O 1
ATOM 569 N N . PHE A 1 73 ? 22.686 -11.757 -39.750 1.00 90.12 73 PHE A N 1
ATOM 570 C CA . PHE A 1 73 ? 22.298 -10.741 -38.781 1.00 90.12 73 PHE A CA 1
ATOM 571 C C . PHE A 1 73 ? 21.641 -11.379 -37.553 1.00 90.12 73 PHE A C 1
ATOM 573 O O . PHE A 1 73 ? 22.114 -11.168 -36.441 1.00 90.12 73 PHE A O 1
ATOM 580 N N . GLY A 1 74 ? 20.633 -12.237 -37.753 1.00 92.50 74 GLY A N 1
ATOM 581 C CA . GLY A 1 74 ? 19.943 -12.929 -36.662 1.00 92.50 74 GLY A CA 1
ATOM 582 C C . GLY A 1 74 ? 20.888 -13.752 -35.784 1.00 92.50 74 GLY A C 1
ATOM 583 O O . GLY A 1 74 ? 20.825 -13.657 -34.559 1.00 92.50 74 GLY A O 1
ATOM 584 N N . ALA A 1 75 ? 21.823 -14.493 -36.389 1.00 94.38 75 ALA A N 1
ATOM 585 C CA . ALA A 1 75 ? 22.824 -15.259 -35.648 1.00 94.38 75 ALA A CA 1
ATOM 586 C C . ALA A 1 75 ? 23.764 -14.363 -34.818 1.00 94.38 75 ALA A C 1
ATOM 588 O O . ALA A 1 75 ? 24.042 -14.671 -33.658 1.00 94.38 75 ALA A O 1
ATOM 589 N N . ARG A 1 76 ? 24.229 -13.237 -35.379 1.00 92.81 76 ARG A N 1
ATOM 590 C CA . ARG A 1 76 ? 25.091 -12.274 -34.668 1.00 92.81 76 ARG A CA 1
ATOM 591 C C . ARG A 1 76 ? 24.351 -11.596 -33.515 1.00 92.81 76 ARG A C 1
ATOM 593 O O . ARG A 1 76 ? 24.913 -11.476 -32.430 1.00 92.81 76 ARG A O 1
ATOM 600 N N . THR A 1 77 ? 23.095 -11.201 -33.720 1.00 90.00 77 THR A N 1
ATOM 601 C CA . THR A 1 77 ? 22.253 -10.621 -32.665 1.00 90.00 77 THR A CA 1
ATOM 602 C C . THR A 1 77 ? 22.011 -11.621 -31.537 1.00 90.00 77 THR A C 1
ATOM 604 O O . THR A 1 77 ? 22.177 -11.267 -30.375 1.00 90.00 77 THR A O 1
ATOM 607 N N . HIS A 1 78 ? 21.695 -12.878 -31.858 1.00 91.00 78 HIS A N 1
ATOM 608 C CA . HIS A 1 78 ? 21.531 -13.932 -30.855 1.00 91.00 78 HIS A CA 1
ATOM 609 C C . HIS A 1 78 ? 22.814 -14.155 -30.041 1.00 91.00 78 HIS A C 1
ATOM 611 O O . HIS A 1 78 ? 22.772 -14.173 -28.814 1.00 91.00 78 HIS A O 1
ATOM 617 N N . ALA A 1 79 ? 23.968 -14.265 -30.707 1.00 93.25 79 ALA A N 1
ATOM 618 C CA . ALA A 1 79 ? 25.255 -14.415 -30.030 1.00 93.25 79 ALA A CA 1
ATOM 619 C C . ALA A 1 79 ? 25.574 -13.230 -29.102 1.00 93.25 79 ALA A C 1
ATOM 621 O O . ALA A 1 79 ? 26.082 -13.437 -28.003 1.00 93.25 79 ALA A O 1
ATOM 622 N N . LEU A 1 80 ? 25.245 -12.000 -29.513 1.00 91.69 80 LEU A N 1
ATOM 623 C CA . LEU A 1 80 ? 25.405 -10.814 -28.672 1.00 91.69 80 LEU A CA 1
ATOM 624 C C . LEU A 1 80 ? 24.496 -10.862 -27.436 1.00 91.69 80 LEU A C 1
ATOM 626 O O . LEU A 1 80 ? 24.957 -10.533 -26.346 1.00 91.69 80 LEU A O 1
ATOM 630 N N . ILE A 1 81 ? 23.233 -11.274 -27.592 1.00 88.50 81 ILE A N 1
ATOM 631 C CA . ILE A 1 81 ? 22.284 -11.427 -26.476 1.00 88.50 81 ILE A CA 1
ATOM 632 C C . ILE A 1 81 ? 22.799 -12.464 -25.475 1.00 88.50 81 ILE A C 1
ATOM 634 O O . ILE A 1 81 ? 22.857 -12.175 -24.282 1.00 88.50 81 ILE A O 1
ATOM 638 N N . GLU A 1 82 ? 23.232 -13.632 -25.951 1.00 88.25 82 GLU A N 1
ATOM 639 C CA . GLU A 1 82 ? 23.795 -14.682 -25.094 1.00 88.25 82 GLU A CA 1
ATOM 640 C C . GLU A 1 82 ? 25.071 -14.216 -24.379 1.00 88.25 82 GLU A C 1
ATOM 642 O O . GLU A 1 82 ? 25.201 -14.391 -23.169 1.00 88.25 82 GLU A O 1
ATOM 647 N N . ALA A 1 83 ? 25.990 -13.552 -25.088 1.00 89.00 83 ALA A N 1
ATOM 648 C CA . ALA A 1 83 ? 27.223 -13.027 -24.497 1.00 89.00 83 ALA A CA 1
ATOM 649 C C . ALA A 1 83 ? 26.980 -11.875 -23.505 1.00 89.00 83 ALA A C 1
ATOM 651 O O . ALA A 1 83 ? 27.769 -11.679 -22.582 1.00 89.00 83 ALA A O 1
ATOM 652 N N . SER A 1 84 ? 25.890 -11.123 -23.682 1.00 85.88 84 SER A N 1
ATOM 653 C CA . SER A 1 84 ? 25.498 -10.012 -22.803 1.00 85.88 84 SER A CA 1
ATOM 654 C C . SER A 1 84 ? 24.536 -10.446 -21.699 1.00 85.88 84 SER A C 1
ATOM 656 O O . SER A 1 84 ? 24.024 -9.600 -20.963 1.00 85.88 84 SER A O 1
ATOM 658 N N . ARG A 1 85 ? 24.257 -11.750 -21.575 1.00 79.81 85 ARG A N 1
ATOM 659 C CA . ARG A 1 85 ? 23.352 -12.273 -20.558 1.00 79.81 85 ARG A CA 1
ATOM 660 C C . ARG A 1 85 ? 23.942 -12.019 -19.176 1.00 79.81 85 ARG A C 1
ATOM 662 O O . ARG A 1 85 ? 24.846 -12.713 -18.716 1.00 79.81 85 ARG A O 1
ATOM 669 N N . ILE A 1 86 ? 23.385 -11.033 -18.482 1.00 75.12 86 ILE A N 1
ATOM 670 C CA . ILE A 1 86 ? 23.659 -10.815 -17.066 1.00 75.12 86 ILE A CA 1
ATOM 671 C C . ILE A 1 86 ? 23.007 -11.975 -16.320 1.00 75.12 86 ILE A C 1
ATOM 673 O O . ILE A 1 86 ? 21.786 -12.039 -16.203 1.00 75.12 86 ILE A O 1
ATOM 677 N N . VAL A 1 87 ? 23.816 -12.913 -15.832 1.00 71.88 87 VAL A N 1
ATOM 678 C CA . VAL A 1 87 ? 23.365 -13.866 -14.817 1.00 71.88 87 VAL A CA 1
ATOM 679 C C . VAL A 1 87 ? 23.349 -13.093 -13.502 1.00 71.88 87 VAL A C 1
ATOM 681 O O . VAL A 1 87 ? 24.425 -12.701 -13.035 1.00 71.88 87 VAL A O 1
ATOM 684 N N . PRO A 1 88 ? 22.178 -12.825 -12.897 1.00 63.03 88 PRO A N 1
ATOM 685 C CA . PRO A 1 88 ? 22.144 -12.180 -11.598 1.00 63.03 88 PRO A CA 1
ATOM 686 C C . PRO A 1 88 ? 22.932 -13.061 -10.633 1.00 63.03 88 PRO A C 1
ATOM 688 O O . PRO A 1 88 ? 22.619 -14.242 -10.469 1.00 63.03 88 PRO A O 1
ATOM 691 N N . LYS A 1 89 ? 23.972 -12.512 -9.997 1.00 62.47 89 LYS A N 1
ATOM 692 C CA . LYS A 1 89 ? 24.531 -13.158 -8.811 1.00 62.47 89 LYS A CA 1
ATOM 693 C C . LYS A 1 89 ? 23.433 -13.103 -7.761 1.00 62.47 89 LYS A C 1
ATOM 695 O O . LYS A 1 89 ? 23.228 -12.060 -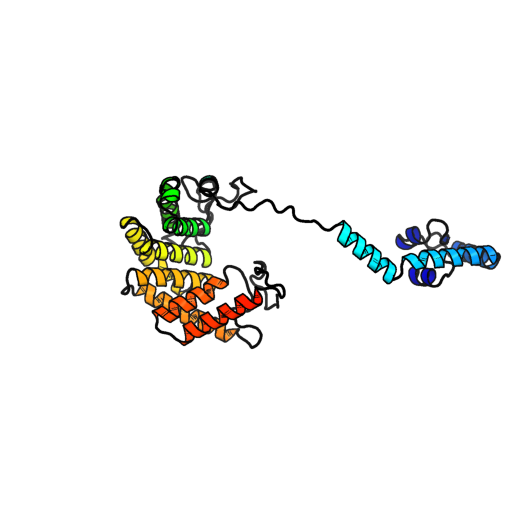7.147 1.00 62.47 89 LYS A O 1
ATOM 700 N N . ALA A 1 90 ? 22.705 -14.203 -7.600 1.00 62.53 90 ALA A N 1
ATOM 701 C CA . ALA A 1 90 ? 21.810 -14.371 -6.474 1.00 62.53 90 ALA A CA 1
ATOM 702 C C . ALA A 1 90 ? 22.684 -14.322 -5.218 1.00 62.53 90 ALA A C 1
ATOM 704 O O . ALA A 1 90 ? 23.396 -15.276 -4.903 1.00 62.53 90 ALA A O 1
ATOM 705 N N . ALA A 1 91 ? 22.702 -13.173 -4.544 1.00 64.38 91 ALA A N 1
ATOM 706 C CA . ALA A 1 91 ? 23.142 -13.151 -3.165 1.00 64.38 91 ALA A CA 1
ATOM 707 C C . ALA A 1 91 ? 22.181 -14.075 -2.403 1.00 64.38 91 ALA A C 1
ATOM 709 O O . ALA A 1 91 ? 20.972 -14.001 -2.653 1.00 64.38 91 ALA A O 1
ATOM 710 N N . PRO A 1 92 ? 22.678 -14.969 -1.534 1.00 68.00 92 PRO A N 1
ATOM 711 C CA . PRO A 1 92 ? 21.790 -15.773 -0.714 1.00 68.00 92 PRO A CA 1
ATOM 712 C C . PRO A 1 92 ? 20.888 -14.818 0.069 1.00 68.00 92 PRO A C 1
ATOM 714 O O . PRO A 1 92 ? 21.375 -13.949 0.796 1.00 68.00 92 PRO A O 1
ATOM 717 N N . ILE A 1 93 ? 19.578 -14.938 -0.140 1.00 64.56 93 ILE A N 1
ATOM 718 C CA . ILE A 1 93 ? 18.594 -14.256 0.694 1.00 64.56 93 ILE A CA 1
ATOM 719 C C . ILE A 1 93 ? 18.747 -14.889 2.079 1.00 64.56 93 ILE A C 1
ATOM 721 O O . ILE A 1 93 ? 18.674 -16.115 2.168 1.00 64.56 93 ILE A O 1
ATOM 725 N N . PRO A 1 94 ? 19.025 -14.116 3.141 1.00 65.69 94 PRO A N 1
ATOM 726 C CA . PRO A 1 94 ? 19.154 -14.683 4.473 1.00 65.69 94 PRO A CA 1
ATOM 727 C C . PRO A 1 94 ? 17.874 -15.433 4.851 1.00 65.69 94 PRO A C 1
ATOM 729 O O . PRO A 1 94 ? 16.784 -14.878 4.727 1.00 65.69 94 PRO A O 1
ATOM 732 N N . ASP A 1 95 ? 18.008 -16.655 5.368 1.00 65.06 95 ASP A N 1
ATOM 733 C CA . ASP A 1 95 ? 16.858 -17.472 5.791 1.00 65.06 95 ASP A CA 1
ATOM 734 C C . ASP A 1 95 ? 16.061 -16.821 6.935 1.00 65.06 95 ASP A C 1
ATOM 736 O O . ASP A 1 95 ? 14.905 -17.166 7.181 1.00 65.06 95 ASP A O 1
ATOM 740 N N . ARG A 1 96 ? 16.674 -15.869 7.655 1.00 61.69 96 ARG A N 1
ATOM 741 C CA . ARG A 1 96 ? 16.025 -15.061 8.690 1.00 61.69 96 ARG A CA 1
ATOM 742 C C . ARG A 1 96 ? 16.469 -13.608 8.578 1.00 61.69 96 ARG A C 1
ATOM 744 O O . ARG A 1 96 ? 17.660 -13.305 8.634 1.00 61.69 96 ARG A O 1
ATOM 751 N N . VAL A 1 97 ? 15.499 -12.705 8.484 1.00 68.31 97 VAL A N 1
ATOM 752 C CA . VAL A 1 97 ? 15.728 -11.270 8.665 1.00 68.31 97 VAL A CA 1
ATOM 753 C C . VAL A 1 97 ? 15.717 -11.006 10.171 1.00 68.31 97 VAL A C 1
ATOM 755 O O . VAL A 1 97 ? 14.669 -11.078 10.805 1.00 68.31 97 VAL A O 1
ATOM 758 N N . GLY A 1 98 ? 16.889 -10.780 10.767 1.00 74.31 98 GLY A N 1
ATOM 759 C CA . GLY A 1 98 ? 16.993 -10.430 12.187 1.00 74.31 98 GLY A CA 1
ATOM 760 C C . GLY A 1 98 ? 16.441 -9.030 12.484 1.00 74.31 98 GLY A C 1
ATOM 761 O O . GLY A 1 98 ? 16.400 -8.172 11.599 1.00 74.31 98 GLY A O 1
ATOM 762 N N . ALA A 1 99 ? 16.081 -8.773 13.748 1.00 85.69 99 ALA A N 1
ATOM 763 C CA . ALA A 1 99 ? 15.553 -7.480 14.203 1.00 85.69 99 ALA A CA 1
ATOM 764 C C . ALA A 1 99 ? 16.495 -6.299 13.917 1.00 85.69 99 ALA A C 1
ATOM 766 O O . ALA A 1 99 ? 16.045 -5.167 13.785 1.00 85.69 99 ALA A O 1
ATOM 767 N N . GLU A 1 100 ? 17.799 -6.551 13.782 1.00 88.00 100 GLU A N 1
ATOM 768 C CA . GLU A 1 100 ? 18.818 -5.523 13.565 1.00 88.00 100 GLU A CA 1
ATOM 769 C C . GLU A 1 100 ? 18.543 -4.649 12.332 1.00 88.00 100 GLU A C 1
ATOM 771 O O . GLU A 1 100 ? 18.710 -3.433 12.390 1.00 88.00 100 GLU A O 1
ATOM 776 N N . GLY A 1 101 ? 18.092 -5.245 11.221 1.00 87.44 101 GLY A N 1
ATOM 777 C CA . GLY A 1 101 ? 17.762 -4.486 10.011 1.00 87.44 101 GLY A CA 1
ATOM 778 C C . GLY A 1 101 ? 16.590 -3.531 10.234 1.00 87.44 101 GLY A C 1
ATOM 779 O O . GLY A 1 101 ? 16.648 -2.380 9.812 1.00 87.44 101 GLY A O 1
ATOM 780 N N . PHE A 1 102 ? 15.571 -3.996 10.959 1.00 91.31 102 PHE A N 1
ATOM 781 C CA . PHE A 1 102 ? 14.409 -3.200 11.341 1.00 91.31 102 PHE A CA 1
ATOM 782 C C . PHE A 1 102 ? 14.790 -2.081 12.319 1.00 91.31 102 PHE A C 1
ATOM 784 O O . PHE A 1 102 ? 14.459 -0.922 12.089 1.00 91.31 102 PHE A O 1
ATOM 791 N N . LEU A 1 103 ? 15.578 -2.398 13.351 1.00 93.75 103 LEU A N 1
ATOM 792 C CA . LEU A 1 103 ? 16.096 -1.422 14.313 1.00 93.75 103 LEU A CA 1
ATOM 793 C C . LEU A 1 103 ? 16.945 -0.335 13.637 1.00 93.75 103 LEU A C 1
ATOM 795 O O . LEU A 1 103 ? 16.884 0.821 14.037 1.00 93.75 103 LEU A O 1
ATOM 799 N N . ARG A 1 104 ? 17.718 -0.679 12.598 1.00 92.94 104 ARG A N 1
ATOM 800 C CA . ARG A 1 104 ? 18.600 0.264 11.890 1.00 92.94 104 ARG A CA 1
ATOM 801 C C . ARG A 1 104 ? 17.844 1.372 11.157 1.00 92.94 104 ARG A C 1
ATOM 803 O O . ARG A 1 104 ? 18.397 2.456 10.987 1.00 92.94 104 ARG A O 1
ATOM 810 N N . ILE A 1 105 ? 16.623 1.094 10.707 1.00 94.38 105 ILE A N 1
ATOM 811 C CA . ILE A 1 105 ? 15.769 2.052 9.992 1.00 94.38 105 ILE A CA 1
ATOM 812 C C . ILE A 1 105 ? 14.741 2.726 10.913 1.00 94.38 105 ILE A C 1
ATOM 814 O O . ILE A 1 105 ? 13.873 3.437 10.420 1.00 94.38 105 ILE A O 1
ATOM 818 N N . CYS A 1 106 ? 14.832 2.523 12.230 1.00 96.94 106 CYS A N 1
ATOM 819 C CA . CYS A 1 106 ? 13.956 3.145 13.221 1.00 96.94 106 CYS A CA 1
ATOM 820 C C . CYS A 1 106 ? 14.740 4.073 14.157 1.00 96.94 106 CYS A C 1
ATOM 822 O O . CYS A 1 106 ? 15.923 3.856 14.425 1.00 96.94 106 CYS A O 1
ATOM 824 N N . ASP A 1 107 ? 14.064 5.077 14.704 1.00 96.38 107 ASP A N 1
ATOM 825 C CA . ASP A 1 107 ? 14.565 5.898 15.807 1.00 96.38 107 ASP A CA 1
ATOM 826 C C . ASP A 1 107 ? 13.458 6.206 16.832 1.00 96.38 107 ASP A C 1
ATOM 828 O O . ASP A 1 107 ? 12.451 5.508 16.898 1.00 96.38 107 ASP A O 1
ATOM 832 N N . ASP A 1 108 ? 13.664 7.216 17.680 1.00 96.69 108 ASP A N 1
ATOM 833 C CA . ASP A 1 108 ? 12.714 7.663 18.706 1.00 96.69 108 ASP A CA 1
ATOM 834 C C . ASP A 1 108 ? 11.475 8.386 18.144 1.00 96.69 108 ASP A C 1
ATOM 836 O O . ASP A 1 108 ? 10.573 8.728 18.908 1.00 96.69 108 ASP A O 1
ATOM 840 N N . THR A 1 109 ? 11.422 8.632 16.832 1.00 97.94 109 THR A N 1
ATOM 841 C CA . THR A 1 109 ? 10.285 9.251 16.137 1.00 97.94 109 THR A CA 1
ATOM 842 C C . THR A 1 109 ? 9.433 8.204 15.437 1.00 97.94 109 THR A C 1
ATOM 844 O O . THR A 1 109 ? 8.210 8.246 15.539 1.00 97.94 109 THR A O 1
ATOM 847 N N . GLY A 1 110 ? 10.064 7.268 14.730 1.00 98.00 110 GLY A N 1
ATOM 848 C CA . GLY A 1 110 ? 9.361 6.270 13.935 1.00 98.00 110 GLY A CA 1
ATOM 849 C C . GLY A 1 110 ? 10.292 5.479 13.026 1.00 98.00 110 GLY A C 1
ATOM 850 O O . GLY A 1 110 ? 11.508 5.461 13.211 1.00 98.00 110 GLY A O 1
ATOM 851 N N . ILE A 1 111 ? 9.708 4.829 12.022 1.00 98.00 111 ILE A N 1
ATOM 852 C CA . ILE A 1 111 ? 10.447 4.168 10.939 1.00 98.00 111 ILE A CA 1
ATOM 853 C C . ILE A 1 111 ? 10.695 5.146 9.781 1.00 98.00 111 ILE A C 1
ATOM 855 O O . ILE A 1 111 ? 9.784 5.854 9.345 1.00 98.00 111 ILE A O 1
ATOM 859 N N . LEU A 1 112 ? 11.942 5.201 9.312 1.00 97.81 112 LEU A N 1
ATOM 860 C CA . LEU A 1 112 ? 12.383 6.058 8.214 1.00 97.81 112 LEU A CA 1
ATOM 861 C C . LEU A 1 112 ? 11.911 5.518 6.860 1.00 97.81 112 LEU A C 1
ATOM 863 O O . LEU A 1 112 ? 11.964 4.315 6.597 1.00 97.81 112 LEU A O 1
ATOM 867 N N . GLN A 1 113 ? 11.537 6.442 5.980 1.00 95.94 113 GLN A N 1
ATOM 868 C CA . GLN A 1 113 ? 11.226 6.173 4.585 1.00 95.94 113 GLN A CA 1
ATOM 869 C C . GLN A 1 113 ? 12.505 5.856 3.813 1.00 95.94 113 GLN A C 1
ATOM 871 O O . GLN A 1 113 ? 13.459 6.633 3.813 1.00 95.94 113 GLN A O 1
ATOM 876 N N . HIS A 1 114 ? 12.467 4.748 3.076 1.00 94.25 114 HIS A N 1
ATOM 877 C CA . HIS A 1 114 ? 13.504 4.313 2.142 1.00 94.25 114 HIS A CA 1
ATOM 878 C C . HIS A 1 114 ? 14.888 4.024 2.758 1.00 94.25 114 HIS A C 1
ATOM 880 O O . HIS A 1 114 ? 15.234 4.336 3.899 1.00 94.25 114 HIS A O 1
ATOM 886 N N . SER A 1 115 ? 15.719 3.337 1.979 1.00 92.69 115 SER A N 1
ATOM 887 C CA . SER A 1 115 ? 17.115 3.058 2.311 1.00 92.69 115 SER A CA 1
ATOM 888 C C . SER A 1 115 ? 17.930 2.937 1.032 1.00 92.69 115 SER A C 1
ATOM 890 O O . SER A 1 115 ? 17.464 2.379 0.038 1.00 92.69 115 SER A O 1
ATOM 892 N N . ILE A 1 116 ? 19.170 3.418 1.068 1.00 91.81 116 ILE A N 1
ATOM 893 C CA . ILE A 1 116 ? 20.168 3.160 0.032 1.00 91.81 116 ILE A CA 1
ATOM 894 C C . ILE A 1 116 ? 20.944 1.924 0.480 1.00 91.81 116 ILE A C 1
ATOM 896 O O . ILE A 1 116 ? 21.826 1.983 1.342 1.00 91.81 116 ILE A O 1
ATOM 900 N N . HIS A 1 117 ? 20.566 0.772 -0.075 1.00 87.94 117 HIS A N 1
ATOM 901 C CA . HIS A 1 117 ? 20.991 -0.540 0.412 1.00 87.94 117 HIS A CA 1
ATOM 902 C C . HIS A 1 117 ? 20.627 -0.730 1.897 1.00 87.94 117 HIS A C 1
ATOM 904 O O . HIS A 1 117 ? 19.452 -0.809 2.234 1.00 87.94 117 HIS A O 1
ATOM 910 N N . MET A 1 118 ? 21.620 -0.808 2.786 1.00 85.50 118 MET A N 1
ATOM 911 C CA . MET A 1 118 ? 21.435 -0.993 4.232 1.00 85.50 118 MET A CA 1
ATOM 912 C C . MET A 1 118 ? 21.475 0.315 5.034 1.00 85.50 118 MET A C 1
ATOM 914 O O . MET A 1 118 ? 21.432 0.270 6.264 1.00 85.50 118 MET A O 1
ATOM 918 N N . ILE A 1 119 ? 21.634 1.458 4.362 1.00 92.25 119 ILE A N 1
ATOM 919 C CA . ILE A 1 119 ? 21.777 2.770 4.995 1.00 92.25 119 ILE A CA 1
ATOM 920 C C . ILE A 1 119 ? 20.442 3.520 4.879 1.00 92.25 119 ILE A C 1
ATOM 922 O O . ILE A 1 119 ? 19.995 3.737 3.751 1.00 92.25 119 ILE A O 1
ATOM 926 N N . PRO A 1 120 ? 19.805 3.926 5.995 1.00 94.69 120 PRO A N 1
ATOM 927 C CA . PRO A 1 120 ? 18.563 4.697 5.951 1.00 94.69 120 PRO A CA 1
ATOM 928 C C . PRO A 1 120 ? 18.735 6.001 5.168 1.00 94.69 120 PRO A C 1
ATOM 930 O O . PRO A 1 120 ? 19.705 6.734 5.395 1.00 94.69 120 PRO A O 1
ATOM 933 N N . ASP A 1 121 ? 17.793 6.312 4.276 1.00 96.25 121 ASP A N 1
ATOM 934 C CA . ASP A 1 121 ? 17.852 7.535 3.474 1.00 96.25 121 ASP A CA 1
ATOM 935 C C . ASP A 1 121 ? 17.129 8.693 4.172 1.00 96.25 121 ASP A C 1
ATOM 937 O O . ASP A 1 121 ? 15.933 8.938 4.013 1.00 96.25 121 ASP A O 1
ATOM 941 N N . ARG A 1 122 ? 17.901 9.458 4.943 1.00 96.06 122 ARG A N 1
ATOM 942 C CA . ARG A 1 122 ? 17.396 10.587 5.733 1.00 96.06 122 ARG A CA 1
ATOM 943 C C . ARG A 1 122 ? 16.868 11.753 4.891 1.00 96.06 122 ARG A C 1
ATOM 945 O O . ARG A 1 122 ? 16.314 12.681 5.470 1.00 96.06 122 ARG A O 1
ATOM 952 N N . ALA A 1 123 ? 17.003 11.730 3.563 1.00 96.69 123 ALA A N 1
ATOM 953 C CA . ALA A 1 123 ? 16.392 12.745 2.708 1.00 96.69 123 ALA A CA 1
ATOM 954 C C . ALA A 1 123 ? 14.851 12.686 2.720 1.00 96.69 123 ALA A C 1
ATOM 956 O O . ALA A 1 123 ? 14.212 13.707 2.477 1.00 96.69 123 ALA A O 1
ATOM 957 N N . HIS A 1 124 ? 14.257 11.529 3.041 1.00 94.38 124 HIS A N 1
ATOM 958 C CA . HIS A 1 124 ? 12.811 11.305 2.921 1.00 94.38 124 HIS A CA 1
ATOM 959 C C . HIS A 1 124 ? 12.044 11.388 4.255 1.00 94.38 124 HIS A C 1
ATOM 961 O O . HIS A 1 124 ? 10.833 11.591 4.252 1.00 94.38 124 HIS A O 1
ATOM 967 N N . GLY A 1 125 ? 12.714 11.291 5.408 1.00 97.62 125 GLY A N 1
ATOM 968 C CA . GLY A 1 125 ? 12.051 11.382 6.718 1.00 97.62 125 GLY A CA 1
ATOM 969 C C . GLY A 1 125 ? 11.172 10.165 7.026 1.00 97.62 125 GLY A C 1
ATOM 970 O O . GLY A 1 125 ? 11.650 9.045 6.927 1.00 97.62 125 GLY A O 1
ATOM 971 N N . TYR A 1 126 ? 9.912 10.374 7.407 1.00 98.62 126 TYR A N 1
ATOM 972 C CA . TYR A 1 126 ? 8.971 9.360 7.906 1.00 98.62 126 TYR A CA 1
ATOM 973 C C . TYR A 1 126 ? 7.609 9.505 7.217 1.00 98.62 126 TYR A C 1
ATOM 975 O O . TYR A 1 126 ? 7.231 10.610 6.817 1.00 98.62 126 TYR A O 1
ATOM 983 N N . CYS A 1 127 ? 6.838 8.421 7.142 1.00 98.31 127 CYS A N 1
ATOM 984 C CA . CYS A 1 127 ? 5.441 8.480 6.714 1.00 98.31 127 CYS A CA 1
ATOM 985 C C . CYS A 1 127 ? 4.520 7.671 7.632 1.00 98.31 127 CYS A C 1
ATOM 987 O O . CYS A 1 127 ? 4.953 6.707 8.276 1.00 98.31 127 CYS A O 1
ATOM 989 N N . VAL A 1 128 ? 3.241 8.051 7.706 1.00 98.44 128 VAL A N 1
ATOM 990 C CA . VAL A 1 128 ? 2.256 7.295 8.492 1.00 98.44 128 VAL A CA 1
ATOM 991 C C . VAL A 1 128 ? 2.012 5.914 7.885 1.00 98.44 128 VAL A C 1
ATOM 993 O O . VAL A 1 128 ? 1.812 4.968 8.637 1.00 98.44 128 VAL A O 1
ATOM 996 N N . ASP A 1 129 ? 2.143 5.752 6.562 1.00 96.81 129 ASP A N 1
ATOM 997 C CA . ASP A 1 129 ? 2.042 4.450 5.884 1.00 96.81 129 ASP A CA 1
ATOM 998 C C . ASP A 1 129 ? 3.048 3.409 6.419 1.00 96.81 129 ASP A C 1
ATOM 1000 O O . ASP A 1 129 ? 2.683 2.253 6.669 1.00 96.81 129 ASP A O 1
ATOM 1004 N N . ASP A 1 130 ? 4.322 3.790 6.576 1.00 98.00 130 ASP A N 1
ATOM 1005 C CA . ASP A 1 130 ? 5.375 2.918 7.112 1.00 98.00 130 ASP A CA 1
ATOM 1006 C C . ASP A 1 130 ? 5.165 2.670 8.612 1.00 98.00 130 ASP A C 1
ATOM 1008 O O . ASP A 1 130 ? 5.224 1.524 9.063 1.00 98.00 130 ASP A O 1
ATOM 1012 N N . ASN A 1 131 ? 4.850 3.717 9.383 1.00 98.69 131 ASN A N 1
ATOM 1013 C CA . ASN A 1 131 ? 4.639 3.610 10.831 1.00 98.69 131 ASN A CA 1
ATOM 1014 C C . ASN A 1 131 ? 3.390 2.786 11.187 1.00 98.69 131 ASN A C 1
ATOM 1016 O O . ASN A 1 131 ? 3.425 2.002 12.134 1.00 98.69 131 ASN A O 1
ATOM 1020 N N . ALA A 1 132 ? 2.316 2.880 10.401 1.00 98.56 132 ALA A N 1
ATOM 1021 C CA . ALA A 1 132 ? 1.118 2.058 10.548 1.00 98.56 132 ALA A CA 1
ATOM 1022 C C . ALA A 1 132 ? 1.433 0.567 10.335 1.00 98.56 132 ALA A C 1
ATOM 1024 O O . ALA A 1 132 ? 1.060 -0.278 11.152 1.00 98.56 132 ALA A O 1
ATOM 1025 N N . ARG A 1 133 ? 2.189 0.227 9.281 1.00 97.69 133 ARG A N 1
ATOM 1026 C CA . ARG A 1 133 ? 2.626 -1.158 9.031 1.00 97.69 133 ARG A CA 1
ATOM 1027 C C . ARG A 1 133 ? 3.591 -1.663 10.099 1.00 97.69 133 ARG A C 1
ATOM 1029 O O . ARG A 1 133 ? 3.463 -2.811 10.524 1.00 97.69 133 ARG A O 1
ATOM 1036 N N . ALA A 1 134 ? 4.521 -0.823 10.547 1.00 98.00 134 ALA A N 1
ATOM 1037 C CA . ALA A 1 134 ? 5.446 -1.158 11.621 1.00 98.00 134 ALA A CA 1
ATOM 1038 C C . ALA A 1 134 ? 4.698 -1.425 12.937 1.00 98.00 134 ALA A C 1
ATOM 1040 O O . ALA A 1 134 ? 4.963 -2.430 13.591 1.00 98.00 134 ALA A O 1
ATOM 1041 N N . LEU A 1 135 ? 3.689 -0.615 13.274 1.00 98.69 135 LEU A N 1
ATOM 1042 C CA . LEU A 1 135 ? 2.826 -0.844 14.435 1.00 98.69 135 LEU A CA 1
ATOM 1043 C C . LEU A 1 135 ? 2.099 -2.193 14.351 1.00 98.69 135 LEU A C 1
ATOM 1045 O O . LEU A 1 135 ? 2.092 -2.948 15.319 1.00 98.69 135 LEU A O 1
ATOM 1049 N N . MET A 1 136 ? 1.532 -2.532 13.191 1.00 98.19 136 MET A N 1
ATOM 1050 C CA . MET A 1 136 ? 0.894 -3.838 12.986 1.00 98.19 136 MET A CA 1
ATOM 1051 C C . MET A 1 136 ? 1.884 -5.003 13.079 1.00 98.19 136 MET A C 1
ATOM 1053 O O . MET A 1 136 ? 1.524 -6.071 13.574 1.00 98.19 136 MET A O 1
ATOM 1057 N N . LEU A 1 137 ? 3.118 -4.820 12.596 1.00 96.69 137 LEU A N 1
ATOM 1058 C CA . LEU A 1 137 ? 4.178 -5.820 12.714 1.00 96.69 137 LEU A CA 1
ATOM 1059 C C . LEU A 1 137 ? 4.462 -6.133 14.185 1.00 96.69 137 LEU A C 1
ATOM 1061 O O . LEU A 1 137 ? 4.557 -7.311 14.520 1.00 96.69 137 LEU A O 1
ATOM 1065 N N . MET A 1 138 ? 4.515 -5.123 15.063 1.00 96.81 138 MET A N 1
ATOM 1066 C CA . MET A 1 138 ? 4.787 -5.322 16.494 1.00 96.81 138 MET A CA 1
ATOM 1067 C C . MET A 1 138 ? 3.832 -6.325 17.153 1.00 96.81 138 MET A C 1
ATOM 1069 O O . MET A 1 138 ? 4.251 -7.105 18.004 1.00 96.81 138 MET A O 1
ATOM 1073 N N . HIS A 1 139 ? 2.569 -6.387 16.723 1.00 96.12 139 HIS A N 1
ATOM 1074 C CA . HIS A 1 139 ? 1.587 -7.326 17.287 1.00 96.12 139 HIS A CA 1
ATOM 1075 C C . HIS A 1 139 ? 1.757 -8.770 16.798 1.00 96.12 139 HIS A C 1
ATOM 1077 O O . HIS A 1 139 ? 1.121 -9.677 17.330 1.00 96.12 139 HIS A O 1
ATOM 1083 N N . ARG A 1 140 ? 2.614 -8.998 15.795 1.00 94.12 140 ARG A N 1
ATOM 1084 C CA . ARG A 1 140 ? 2.827 -10.294 15.123 1.00 94.12 140 ARG A CA 1
ATOM 1085 C C . ARG A 1 140 ? 4.225 -10.866 15.323 1.00 94.12 140 ARG A C 1
ATOM 1087 O O . ARG A 1 140 ? 4.495 -11.973 14.863 1.00 94.12 140 ARG A O 1
ATOM 1094 N N . LEU A 1 141 ? 5.106 -10.120 15.981 1.00 92.56 141 LEU A N 1
ATOM 1095 C CA . LEU A 1 141 ? 6.433 -10.592 16.348 1.00 92.56 141 LEU A CA 1
ATOM 1096 C C . LEU A 1 141 ? 6.350 -11.624 17.485 1.00 92.56 141 LEU A C 1
ATOM 1098 O O . LEU A 1 141 ? 5.498 -11.538 18.379 1.00 92.56 141 LEU A O 1
ATOM 1102 N N . ASP A 1 142 ? 7.259 -12.599 17.438 1.00 92.00 142 ASP A N 1
ATOM 1103 C CA . ASP A 1 142 ? 7.473 -13.543 18.532 1.00 92.00 142 ASP A CA 1
ATOM 1104 C C . ASP A 1 142 ? 8.079 -12.855 19.770 1.00 92.00 142 ASP A C 1
ATOM 1106 O O . ASP A 1 142 ? 8.566 -11.720 19.714 1.00 92.00 142 ASP A O 1
ATOM 1110 N N . ASP A 1 143 ? 8.006 -13.537 20.914 1.00 92.19 143 ASP A N 1
ATOM 1111 C CA . ASP A 1 143 ? 8.435 -13.000 22.213 1.00 92.19 143 ASP A CA 1
ATOM 1112 C C . ASP A 1 143 ? 9.928 -12.646 22.225 1.00 92.19 143 ASP A C 1
ATOM 1114 O O . ASP A 1 143 ? 10.317 -11.607 22.766 1.00 92.19 143 ASP A O 1
ATOM 1118 N N . ASP A 1 144 ? 10.753 -13.467 21.572 1.00 91.25 144 ASP A N 1
ATOM 1119 C CA . ASP A 1 144 ? 12.199 -13.268 21.483 1.00 91.25 144 ASP A CA 1
ATOM 1120 C C . ASP A 1 144 ? 12.536 -11.989 20.708 1.00 91.25 144 ASP A C 1
ATOM 1122 O O . ASP A 1 144 ? 13.380 -11.197 21.135 1.00 91.25 144 ASP A O 1
ATOM 1126 N N . THR A 1 145 ? 11.853 -11.738 19.592 1.00 90.81 145 THR A N 1
ATOM 1127 C CA . THR A 1 145 ? 12.052 -10.536 18.775 1.00 90.81 145 THR A CA 1
ATOM 1128 C C . THR A 1 145 ? 11.497 -9.297 19.476 1.00 90.81 145 THR A C 1
ATOM 1130 O O . THR A 1 145 ? 12.140 -8.242 19.484 1.00 90.81 145 THR A O 1
ATOM 1133 N N . LEU A 1 146 ? 10.340 -9.414 20.134 1.00 91.75 146 LEU A N 1
ATOM 1134 C CA . LEU A 1 146 ? 9.765 -8.324 20.926 1.00 91.75 146 LEU A CA 1
ATOM 1135 C C . LEU A 1 146 ? 10.636 -7.928 22.112 1.00 91.75 146 LEU A C 1
ATOM 1137 O O . LEU A 1 146 ? 10.695 -6.746 22.438 1.00 91.75 146 LEU A O 1
ATOM 1141 N N . SER A 1 147 ? 11.363 -8.861 22.723 1.00 91.75 147 SER A N 1
ATOM 1142 C CA . SER A 1 147 ? 12.303 -8.519 23.797 1.00 91.75 147 SER A CA 1
ATOM 1143 C C . SER A 1 147 ? 13.415 -7.556 23.342 1.00 91.75 147 SER A C 1
ATOM 1145 O O . SER A 1 147 ? 13.950 -6.806 24.155 1.00 91.75 147 SER A O 1
ATOM 1147 N N . GLN A 1 148 ? 13.731 -7.530 22.040 1.00 92.69 148 GLN A N 1
ATOM 1148 C CA . GLN A 1 148 ? 14.784 -6.691 21.456 1.00 92.69 148 GLN A CA 1
ATOM 1149 C C . GLN A 1 148 ? 14.272 -5.321 20.982 1.00 92.69 148 GLN A C 1
ATOM 1151 O O . GLN A 1 148 ? 15.011 -4.335 21.012 1.00 92.69 148 GLN A O 1
ATOM 1156 N N . CYS A 1 149 ? 13.026 -5.258 20.500 1.00 93.62 149 CYS A N 1
ATOM 1157 C CA . CYS A 1 149 ? 12.485 -4.077 19.817 1.00 93.62 149 CYS A CA 1
ATOM 1158 C C . CYS A 1 149 ? 11.106 -3.616 20.311 1.00 93.62 149 CYS A C 1
ATOM 1160 O O . CYS A 1 149 ? 10.534 -2.687 19.745 1.00 93.62 149 CYS A O 1
ATOM 1162 N N . GLY A 1 150 ? 10.564 -4.222 21.370 1.00 92.50 150 GLY A N 1
ATOM 1163 C CA . GLY A 1 150 ? 9.208 -3.974 21.867 1.00 92.50 150 GLY A CA 1
ATOM 1164 C C . GLY A 1 150 ? 8.934 -2.515 22.233 1.00 92.50 150 GLY A C 1
ATOM 1165 O O . GLY A 1 150 ? 7.808 -2.048 22.055 1.00 92.50 150 GLY A O 1
ATOM 1166 N N . GLN A 1 151 ? 9.967 -1.770 22.641 1.00 93.56 151 GLN A N 1
ATOM 1167 C CA . GLN A 1 151 ? 9.908 -0.327 22.886 1.00 93.56 151 GLN A CA 1
ATOM 1168 C C . GLN A 1 151 ? 9.446 0.482 21.665 1.00 93.56 151 GLN A C 1
ATOM 1170 O O . GLN A 1 151 ? 8.861 1.545 21.834 1.00 93.56 151 GLN A O 1
ATOM 1175 N N . LEU A 1 152 ? 9.653 -0.015 20.440 1.00 97.44 152 LEU A N 1
ATOM 1176 C CA . LEU A 1 152 ? 9.215 0.674 19.225 1.00 97.44 152 LEU A CA 1
ATOM 1177 C C . LEU A 1 152 ? 7.691 0.670 19.056 1.00 97.44 152 LEU A C 1
ATOM 1179 O O . LEU A 1 152 ? 7.156 1.514 18.346 1.00 97.44 152 LEU A O 1
ATOM 1183 N N . THR A 1 153 ? 6.967 -0.215 19.748 1.00 98.00 153 THR A N 1
ATOM 1184 C CA . THR A 1 153 ? 5.497 -0.246 19.693 1.00 98.00 153 THR A CA 1
ATOM 1185 C C . THR A 1 153 ? 4.894 1.094 20.111 1.00 98.00 153 THR A C 1
ATOM 1187 O O . THR A 1 153 ? 4.014 1.614 19.428 1.00 98.00 153 THR A O 1
ATOM 1190 N N . SER A 1 154 ? 5.388 1.684 21.206 1.00 97.75 154 SER A N 1
ATOM 1191 C CA . SER A 1 154 ? 4.918 2.994 21.665 1.00 97.75 154 SER A CA 1
ATOM 1192 C C . SER A 1 154 ? 5.408 4.131 20.769 1.00 97.75 154 SER A C 1
ATOM 1194 O O . SER A 1 154 ? 4.685 5.112 20.622 1.00 97.75 154 SER A O 1
ATOM 1196 N N . VAL A 1 155 ? 6.573 3.991 20.125 1.00 98.62 155 VAL A N 1
ATOM 1197 C CA . VAL A 1 155 ? 7.079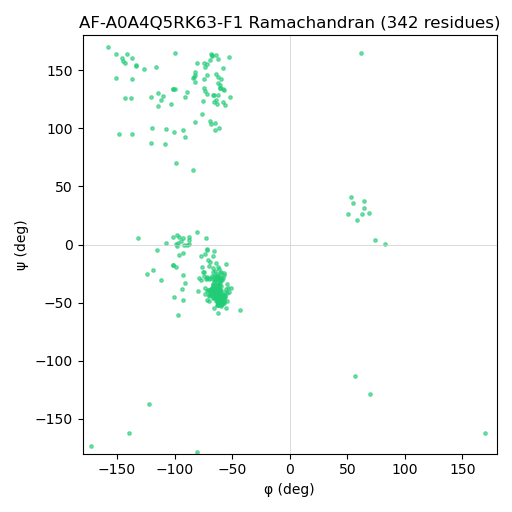 4.956 19.133 1.00 98.62 155 VAL A CA 1
ATOM 1198 C C . VAL A 1 155 ? 6.142 5.024 17.926 1.00 98.62 155 VAL A C 1
ATOM 1200 O O . VAL A 1 155 ? 5.657 6.100 17.587 1.00 98.62 155 VAL A O 1
ATOM 1203 N N . PHE A 1 156 ? 5.804 3.884 17.318 1.00 98.81 156 PHE A N 1
ATOM 1204 C CA . PHE A 1 156 ? 4.908 3.860 16.158 1.00 98.81 156 PHE A CA 1
ATOM 1205 C C . PHE A 1 156 ? 3.488 4.311 16.516 1.00 98.81 156 PHE A C 1
ATOM 1207 O O . PHE A 1 156 ? 2.866 5.055 15.758 1.00 98.81 156 PHE A O 1
ATOM 1214 N N . ALA A 1 157 ? 2.984 3.923 17.693 1.00 98.75 157 ALA A N 1
ATOM 1215 C CA . ALA A 1 157 ? 1.701 4.408 18.198 1.00 98.75 157 ALA A CA 1
ATOM 1216 C C . ALA A 1 157 ? 1.705 5.934 18.408 1.00 98.75 157 ALA A C 1
ATOM 1218 O O . ALA A 1 157 ? 0.762 6.618 18.007 1.00 98.75 157 ALA A O 1
ATOM 1219 N N . ALA A 1 158 ? 2.782 6.488 18.974 1.00 98.75 158 ALA A N 1
ATOM 1220 C CA . ALA A 1 158 ? 2.939 7.928 19.150 1.00 98.75 158 ALA A CA 1
ATOM 1221 C C . ALA A 1 158 ? 3.009 8.670 17.806 1.00 98.75 158 ALA A C 1
ATOM 1223 O O . ALA A 1 158 ? 2.376 9.718 17.670 1.00 98.75 158 ALA A O 1
ATOM 1224 N N . PHE A 1 159 ? 3.699 8.118 16.800 1.00 98.81 159 PHE A N 1
ATOM 1225 C CA . PHE A 1 159 ? 3.722 8.686 15.449 1.00 98.81 159 PHE A CA 1
ATOM 1226 C C . PHE A 1 159 ? 2.313 8.737 14.844 1.00 98.81 159 PHE A C 1
ATOM 1228 O O . PHE A 1 159 ? 1.870 9.797 14.401 1.00 98.81 159 PHE A O 1
ATOM 1235 N N . VAL A 1 160 ? 1.575 7.620 14.891 1.00 98.81 160 VAL A N 1
ATOM 1236 C CA . VAL A 1 160 ? 0.185 7.536 14.406 1.00 98.81 160 VAL A CA 1
ATOM 1237 C C . VAL A 1 160 ? -0.726 8.529 15.137 1.00 98.81 160 VAL A C 1
ATOM 1239 O O . VAL A 1 160 ? -1.504 9.238 14.500 1.00 98.81 160 VAL A O 1
ATOM 1242 N N . GLN A 1 161 ? -0.608 8.645 16.463 1.00 98.62 161 GLN A N 1
ATOM 1243 C CA . GLN A 1 161 ? -1.352 9.639 17.242 1.00 98.62 161 GLN A CA 1
ATOM 1244 C C . GLN A 1 161 ? -1.021 11.070 16.797 1.00 98.62 161 GLN A C 1
ATOM 1246 O O . GLN A 1 161 ? -1.923 11.902 16.693 1.00 98.62 161 GLN A O 1
ATOM 1251 N N . HIS A 1 162 ? 0.261 11.372 16.578 1.00 98.56 162 HIS A N 1
ATOM 1252 C CA . HIS A 1 162 ? 0.718 12.711 16.216 1.00 98.56 162 HIS A CA 1
ATOM 1253 C C . HIS A 1 162 ? 0.338 13.099 14.780 1.00 98.56 162 HIS A C 1
ATOM 1255 O O . HIS A 1 162 ? 0.138 14.282 14.502 1.00 98.56 162 HIS A O 1
ATOM 1261 N N . ALA A 1 163 ? 0.191 12.115 13.889 1.00 98.44 163 ALA A N 1
ATOM 1262 C CA . ALA A 1 163 ? -0.246 12.313 12.511 1.00 98.44 163 ALA A CA 1
ATOM 1263 C C . ALA A 1 163 ? -1.672 12.871 12.403 1.00 98.44 163 ALA A C 1
ATOM 1265 O O . ALA A 1 163 ? -1.989 13.537 11.417 1.00 98.44 163 ALA A O 1
ATOM 1266 N N . TRP A 1 164 ? -2.528 12.654 13.408 1.00 98.38 164 TRP A N 1
ATOM 1267 C CA . TRP A 1 164 ? -3.895 13.171 13.398 1.00 98.38 164 TRP A CA 1
ATOM 1268 C C . TRP A 1 164 ? -3.934 14.707 13.386 1.00 98.38 164 TRP A C 1
ATOM 1270 O O . TRP A 1 164 ? -3.464 15.376 14.311 1.00 98.38 164 TRP A O 1
ATOM 1280 N N . ASN A 1 165 ? -4.553 15.279 12.355 1.00 97.69 165 ASN A N 1
ATOM 1281 C CA . ASN A 1 165 ? -4.801 16.706 12.228 1.00 97.69 165 ASN A CA 1
ATOM 1282 C C . ASN A 1 165 ? -6.247 17.044 12.605 1.00 97.69 165 ASN A C 1
ATOM 1284 O O . ASN A 1 165 ? -7.147 16.978 11.770 1.00 97.69 165 ASN A O 1
ATOM 1288 N N . ALA A 1 166 ? -6.469 17.464 13.852 1.00 95.94 166 ALA A N 1
ATOM 1289 C CA . ALA A 1 166 ? -7.807 17.800 14.341 1.00 95.94 166 ALA A CA 1
ATOM 1290 C C . ALA A 1 166 ? -8.473 18.965 13.582 1.00 95.94 166 ALA A C 1
ATOM 1292 O O . ALA A 1 166 ? -9.692 18.957 13.440 1.00 95.94 166 ALA A O 1
ATOM 1293 N N . ASP A 1 167 ? -7.696 19.918 13.054 1.00 96.62 167 ASP A N 1
ATOM 1294 C CA . ASP A 1 167 ? -8.232 21.076 12.321 1.00 96.62 167 ASP A CA 1
ATOM 1295 C C . ASP A 1 167 ? -8.787 20.687 10.945 1.00 96.62 167 ASP A C 1
ATOM 1297 O O . ASP A 1 167 ? -9.684 21.343 10.414 1.00 96.62 167 ASP A O 1
ATOM 1301 N N . ARG A 1 168 ? -8.236 19.621 10.351 1.00 96.00 168 ARG A N 1
ATOM 1302 C CA . ARG A 1 168 ? -8.658 19.097 9.045 1.00 96.00 168 ARG A CA 1
ATOM 1303 C C . ARG A 1 168 ? -9.545 17.860 9.153 1.00 96.00 168 ARG A C 1
ATOM 1305 O O . ARG A 1 168 ? -10.231 17.551 8.189 1.00 96.00 168 ARG A O 1
ATOM 1312 N N . GLY A 1 169 ? -9.548 17.185 10.302 1.00 95.06 169 GLY A N 1
ATOM 1313 C CA . GLY A 1 169 ? -10.258 15.922 10.489 1.00 95.06 169 GLY A CA 1
ATOM 1314 C C . GLY A 1 169 ? -9.642 14.763 9.704 1.00 95.06 169 GLY A C 1
ATOM 1315 O O . GLY A 1 169 ? -10.360 13.838 9.350 1.00 95.06 169 GLY A O 1
ATOM 1316 N N . GLU A 1 170 ? -8.337 14.817 9.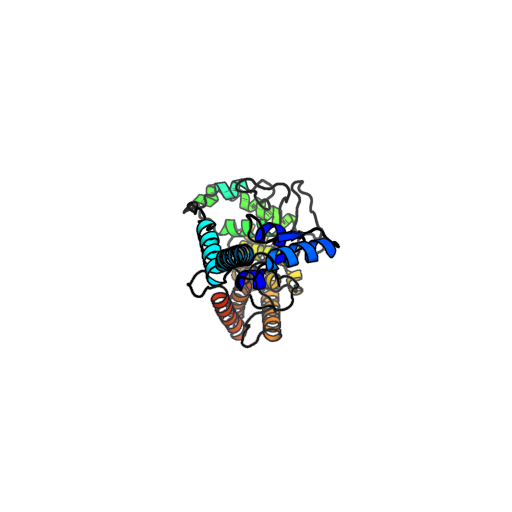425 1.00 95.88 170 GLU A N 1
ATOM 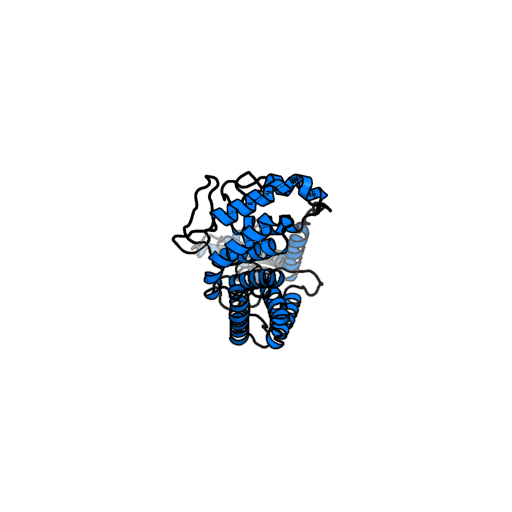1317 C CA . GLU A 1 170 ? -7.621 13.812 8.631 1.00 95.88 170 GLU A CA 1
ATOM 1318 C C . GLU A 1 170 ? -6.225 13.535 9.192 1.00 95.88 170 GLU A C 1
ATOM 1320 O O . GLU A 1 170 ? -5.687 14.316 9.981 1.00 95.88 170 GLU A O 1
ATOM 1325 N N . PHE A 1 171 ? -5.608 12.429 8.774 1.00 98.19 171 PHE A N 1
ATOM 1326 C CA . PHE A 1 171 ? -4.203 12.158 9.077 1.00 98.19 171 PHE A CA 1
ATOM 1327 C C . PHE A 1 171 ? -3.282 12.874 8.090 1.00 98.19 171 PHE A C 1
ATOM 1329 O O . PHE A 1 171 ? -3.575 12.974 6.904 1.00 98.19 171 PHE A O 1
ATOM 1336 N N . ARG A 1 172 ? -2.138 13.346 8.578 1.00 98.44 172 ARG A N 1
ATOM 1337 C CA . ARG A 1 172 ? -0.980 13.722 7.757 1.00 98.44 172 ARG A CA 1
ATOM 1338 C C . ARG A 1 172 ? -0.190 12.456 7.425 1.00 98.44 172 ARG A C 1
ATOM 1340 O O . ARG A 1 172 ? -0.098 11.578 8.281 1.00 98.44 172 ARG A O 1
ATOM 1347 N N . ASN A 1 173 ? 0.417 12.363 6.242 1.00 98.38 173 ASN A N 1
ATOM 1348 C CA . ASN A 1 173 ? 1.286 11.235 5.913 1.00 98.38 173 ASN A CA 1
ATOM 1349 C C . ASN A 1 173 ? 2.752 11.588 6.156 1.00 98.38 173 ASN A C 1
ATOM 1351 O O . ASN A 1 173 ? 3.403 10.961 6.987 1.00 98.38 173 ASN A O 1
ATOM 1355 N N . PHE A 1 174 ? 3.268 12.606 5.471 1.00 98.44 174 PHE A N 1
ATOM 1356 C CA . PHE A 1 174 ? 4.702 12.853 5.376 1.00 98.44 174 PHE A CA 1
ATOM 1357 C C . PHE A 1 174 ? 5.245 13.785 6.462 1.00 98.44 174 PHE A C 1
ATOM 1359 O O . PHE A 1 174 ? 4.810 14.930 6.627 1.00 98.44 174 PHE A O 1
ATOM 1366 N N . MET A 1 175 ? 6.286 13.315 7.149 1.00 98.62 175 MET A N 1
ATOM 1367 C CA . MET A 1 175 ? 7.093 14.090 8.084 1.00 98.62 175 MET A CA 1
ATOM 1368 C C . MET A 1 175 ? 8.547 14.107 7.613 1.00 98.62 175 MET A C 1
ATOM 1370 O O . MET A 1 175 ? 9.148 13.061 7.392 1.00 98.62 175 MET A O 1
ATOM 1374 N N . GLY A 1 176 ? 9.144 15.291 7.491 1.00 98.12 176 GLY A N 1
ATOM 1375 C CA . GLY A 1 176 ? 10.558 15.410 7.138 1.00 98.12 176 GLY A CA 1
ATOM 1376 C C . GLY A 1 176 ? 11.476 14.880 8.244 1.00 98.12 176 GLY A C 1
ATOM 1377 O O . GLY A 1 176 ? 11.080 14.776 9.404 1.00 98.12 176 GLY A O 1
ATOM 1378 N N . PHE A 1 177 ? 12.746 14.618 7.925 1.00 97.56 177 PHE A N 1
ATOM 1379 C CA . PHE A 1 177 ? 13.738 14.192 8.929 1.00 97.56 177 PHE A CA 1
ATOM 1380 C C . PHE A 1 177 ? 13.945 15.229 10.052 1.00 97.56 177 PHE A C 1
ATOM 1382 O O .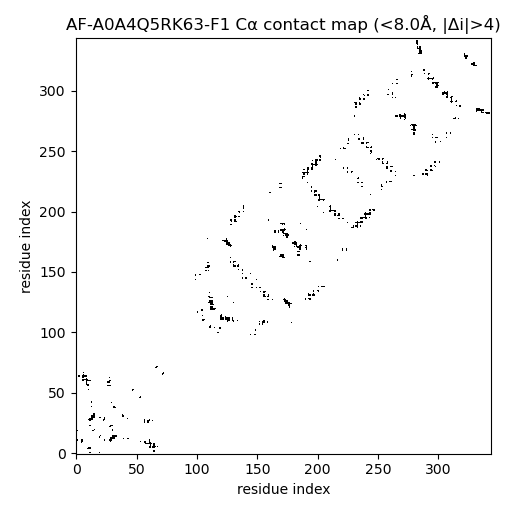 PHE A 1 177 ? 14.300 14.882 11.175 1.00 97.56 177 PHE A O 1
ATOM 1389 N N . GLY A 1 178 ? 13.647 16.506 9.778 1.00 97.38 178 GLY A N 1
ATOM 1390 C CA . GLY A 1 178 ? 13.585 17.582 10.774 1.00 97.38 178 GLY A CA 1
ATOM 1391 C C . GLY A 1 178 ? 12.366 17.534 11.708 1.00 97.38 178 GLY A C 1
ATOM 1392 O O . GLY A 1 178 ? 12.190 18.454 12.502 1.00 97.38 178 GLY A O 1
ATOM 1393 N N . ARG A 1 179 ? 11.533 16.485 11.623 1.00 96.88 179 ARG A N 1
ATOM 1394 C CA . ARG A 1 179 ? 10.310 16.262 12.417 1.00 96.88 179 ARG A CA 1
ATOM 1395 C C . ARG A 1 179 ? 9.222 17.318 12.212 1.00 96.88 179 ARG A C 1
ATOM 1397 O O . ARG A 1 179 ? 8.394 17.560 13.084 1.00 96.88 179 ARG A O 1
ATOM 1404 N N . ASN A 1 180 ? 9.216 17.948 11.043 1.00 97.00 180 ASN A N 1
ATOM 1405 C CA . ASN A 1 180 ? 8.162 18.851 10.611 1.00 97.00 180 ASN A CA 1
ATOM 1406 C C . ASN A 1 180 ? 7.229 18.131 9.635 1.00 97.00 180 ASN A C 1
ATOM 1408 O O . ASN A 1 180 ? 7.682 17.476 8.695 1.00 97.00 180 ASN A O 1
ATOM 1412 N N . TRP A 1 181 ? 5.924 18.281 9.842 1.00 98.19 181 TRP A N 1
ATOM 1413 C CA . TRP A 1 181 ? 4.926 17.833 8.879 1.00 98.19 181 TRP A CA 1
ATOM 1414 C C . TRP A 1 181 ? 5.115 18.561 7.545 1.00 98.19 181 TRP A C 1
ATOM 1416 O O . TRP A 1 181 ? 5.338 19.774 7.524 1.00 98.19 181 TRP A O 1
ATOM 1426 N N . LEU A 1 182 ? 5.062 17.811 6.445 1.00 97.94 182 LEU A N 1
ATOM 1427 C CA . LEU A 1 182 ? 5.242 18.333 5.086 1.00 97.94 182 LEU A CA 1
ATOM 1428 C C . LEU A 1 182 ? 3.908 18.640 4.397 1.00 97.94 182 LEU A C 1
ATOM 1430 O O . LEU A 1 182 ? 3.887 19.263 3.340 1.00 97.94 182 LEU A O 1
ATOM 1434 N N . GLU A 1 183 ? 2.802 18.235 5.018 1.00 97.75 183 GLU A N 1
ATOM 1435 C CA . GLU A 1 183 ? 1.447 18.444 4.527 1.00 97.75 183 GLU A CA 1
ATOM 1436 C C . GLU A 1 183 ? 0.443 18.551 5.682 1.00 97.75 183 GLU A C 1
ATOM 1438 O O . GLU A 1 183 ? 0.721 18.183 6.829 1.00 97.75 183 GLU A O 1
ATOM 1443 N N . GLU A 1 184 ? -0.746 19.066 5.377 1.00 97.44 184 GLU A N 1
ATOM 1444 C CA . GLU A 1 184 ? -1.846 19.161 6.340 1.00 97.44 184 GLU A CA 1
ATOM 1445 C C . GLU A 1 184 ? -2.796 17.960 6.294 1.00 97.44 184 GLU A C 1
ATOM 1447 O O . GLU A 1 184 ? -3.438 17.671 7.303 1.00 97.44 184 GLU A O 1
ATOM 1452 N N . VAL A 1 185 ? -2.890 17.287 5.147 1.00 97.19 185 VAL A N 1
ATOM 1453 C CA . VAL A 1 185 ? -3.779 16.151 4.880 1.00 97.19 185 VAL A CA 1
ATOM 1454 C C . VAL A 1 185 ? -3.021 15.180 3.981 1.00 97.19 185 VAL A C 1
ATOM 1456 O O . VAL A 1 185 ? -2.499 15.600 2.953 1.00 97.19 185 VAL A O 1
ATOM 1459 N N . GLY A 1 186 ? -2.929 13.919 4.395 1.00 96.44 186 GLY A N 1
ATOM 1460 C CA . GLY A 1 186 ? -2.344 12.831 3.621 1.00 96.44 186 GLY A CA 1
ATOM 1461 C C . GLY A 1 186 ? -3.317 12.265 2.586 1.00 96.44 186 GLY A C 1
ATOM 1462 O O . GLY A 1 186 ? -4.452 12.716 2.440 1.00 96.44 186 GLY A O 1
ATOM 1463 N N . SER A 1 187 ? -2.877 11.248 1.850 1.00 96.75 187 SER A N 1
ATOM 1464 C CA . SER A 1 187 ? -3.736 10.551 0.889 1.00 96.75 187 SER A CA 1
ATOM 1465 C C . SER A 1 187 ? -4.785 9.683 1.591 1.00 96.75 187 SER A C 1
ATOM 1467 O O . SER A 1 187 ? -4.541 9.181 2.693 1.00 96.75 187 SER A O 1
ATOM 1469 N N . GLU A 1 188 ? -5.907 9.407 0.915 1.00 97.00 188 GLU A N 1
ATOM 1470 C CA . GLU A 1 188 ? -6.904 8.437 1.401 1.00 97.00 188 GLU A CA 1
ATOM 1471 C C . GLU A 1 188 ? -6.264 7.080 1.715 1.00 97.00 188 GLU A C 1
ATOM 1473 O O . GLU A 1 188 ? -6.608 6.443 2.705 1.00 97.00 188 GLU A O 1
ATOM 1478 N N . ASP A 1 189 ? -5.292 6.650 0.906 1.00 96.06 189 ASP A N 1
ATOM 1479 C CA . ASP A 1 189 ? -4.578 5.392 1.112 1.00 96.06 189 ASP A CA 1
ATOM 1480 C C . ASP A 1 189 ? -3.809 5.395 2.445 1.00 96.06 189 ASP A C 1
ATOM 1482 O O . ASP A 1 189 ? -3.880 4.417 3.193 1.00 96.06 189 ASP A O 1
ATOM 1486 N N . SER A 1 190 ? -3.141 6.505 2.782 1.00 97.19 190 SER A N 1
ATOM 1487 C CA . SER A 1 190 ? -2.426 6.658 4.055 1.00 97.19 190 SER A CA 1
ATOM 1488 C C . SER A 1 190 ? -3.365 6.720 5.262 1.00 97.19 190 SER A C 1
ATOM 1490 O O . SER A 1 190 ? -3.116 6.071 6.286 1.00 97.19 190 SER A O 1
ATOM 1492 N N . CYS A 1 191 ? -4.508 7.400 5.123 1.00 97.81 191 CYS A N 1
ATOM 1493 C CA . CYS A 1 191 ? -5.565 7.391 6.132 1.00 97.81 191 CYS A CA 1
ATOM 1494 C C . CYS A 1 191 ? -6.142 5.977 6.304 1.00 97.81 191 CYS A C 1
ATOM 1496 O O . CYS A 1 191 ? -6.221 5.473 7.423 1.00 97.81 191 CYS A O 1
ATOM 1498 N N . GLY A 1 192 ? -6.469 5.288 5.210 1.00 98.25 192 GLY A N 1
ATOM 1499 C CA . GLY A 1 192 ? -6.990 3.923 5.215 1.00 98.25 192 GLY A CA 1
ATOM 1500 C C . GLY A 1 192 ? -6.044 2.934 5.898 1.00 98.25 192 GLY A C 1
ATOM 1501 O O . GLY A 1 192 ? -6.481 2.170 6.761 1.00 98.25 192 GLY A O 1
ATOM 1502 N N . ARG A 1 193 ? -4.739 2.973 5.588 1.00 98.31 193 ARG A N 1
ATOM 1503 C CA . ARG A 1 193 ? -3.736 2.139 6.279 1.00 98.31 193 ARG A CA 1
ATOM 1504 C C . ARG A 1 193 ? -3.623 2.468 7.760 1.00 98.31 193 ARG A C 1
ATOM 1506 O O . ARG A 1 193 ? -3.459 1.557 8.570 1.00 98.31 193 ARG A O 1
ATOM 1513 N N . THR A 1 194 ? -3.755 3.740 8.121 1.00 98.75 194 THR A N 1
ATOM 1514 C CA . THR A 1 194 ? -3.778 4.158 9.524 1.00 98.75 194 THR A CA 1
ATOM 1515 C C . THR A 1 194 ? -4.976 3.553 10.254 1.00 98.75 194 THR A C 1
ATOM 1517 O O . THR A 1 194 ? -4.800 2.920 11.292 1.00 98.75 194 THR A O 1
ATOM 1520 N N . LEU A 1 195 ? -6.181 3.638 9.681 1.00 98.75 195 LEU A N 1
ATOM 1521 C CA . LEU A 1 195 ? -7.385 3.019 10.249 1.00 98.75 195 LEU A CA 1
ATOM 1522 C C . LEU A 1 195 ? -7.266 1.494 10.344 1.00 98.75 195 LEU A C 1
ATOM 1524 O O . LEU A 1 195 ? -7.695 0.900 11.335 1.00 98.75 195 LEU A O 1
ATOM 1528 N N . TRP A 1 196 ? -6.634 0.856 9.357 1.00 98.81 196 TRP A N 1
ATOM 1529 C CA . TRP A 1 196 ? -6.334 -0.571 9.412 1.00 98.81 196 TRP A CA 1
ATOM 1530 C C . TRP A 1 196 ? -5.414 -0.920 10.585 1.00 98.81 196 TRP A C 1
ATOM 1532 O O . TRP A 1 196 ? -5.710 -1.843 11.348 1.00 98.81 196 TRP A O 1
ATOM 1542 N N . ALA A 1 197 ? -4.336 -0.157 10.774 1.00 98.81 197 ALA A N 1
ATOM 1543 C CA . ALA A 1 197 ? -3.408 -0.356 11.879 1.00 98.81 197 ALA A CA 1
ATOM 1544 C C . ALA A 1 197 ? -4.051 -0.103 13.246 1.00 98.81 197 ALA A C 1
ATOM 1546 O O . ALA A 1 197 ? -3.771 -0.847 14.188 1.00 98.81 197 ALA A O 1
ATOM 1547 N N . LEU A 1 198 ? -4.942 0.887 13.360 1.00 98.81 198 LEU A N 1
ATOM 1548 C CA . LEU A 1 198 ? -5.710 1.136 14.581 1.00 98.81 198 LEU A CA 1
ATOM 1549 C C . LEU A 1 198 ? -6.649 -0.028 14.896 1.00 98.81 198 LEU A C 1
ATOM 1551 O O . LEU A 1 198 ? -6.610 -0.543 16.010 1.00 98.81 198 LEU A O 1
ATOM 1555 N N . GLY A 1 199 ? -7.418 -0.510 13.917 1.00 98.69 199 GLY A N 1
ATOM 1556 C CA . GLY A 1 199 ? -8.282 -1.674 14.113 1.00 98.69 199 GLY A CA 1
ATOM 1557 C C . GLY A 1 199 ? -7.490 -2.916 14.521 1.00 98.69 199 GLY A C 1
ATOM 1558 O O . GLY A 1 199 ? -7.799 -3.552 15.530 1.00 98.69 19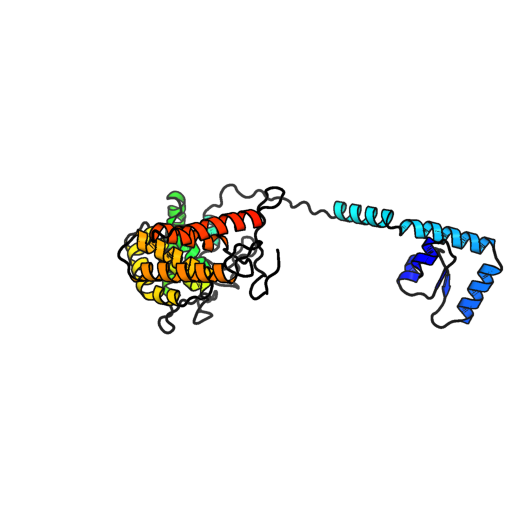9 GLY A O 1
ATOM 1559 N N . ALA A 1 200 ? -6.413 -3.227 13.793 1.00 98.62 200 ALA A N 1
ATOM 1560 C CA . ALA A 1 200 ? -5.533 -4.344 14.126 1.00 98.62 200 ALA A CA 1
ATOM 1561 C C . ALA A 1 200 ? -4.935 -4.196 15.533 1.00 98.62 200 ALA A C 1
ATOM 1563 O O . ALA A 1 200 ? -4.943 -5.153 16.297 1.00 98.62 200 ALA A O 1
ATOM 1564 N N . THR A 1 201 ? -4.493 -2.998 15.923 1.00 98.75 201 THR A N 1
ATOM 1565 C CA . THR A 1 201 ? -3.966 -2.731 17.272 1.00 98.75 201 THR A CA 1
ATOM 1566 C C . THR A 1 201 ? -5.040 -2.899 18.344 1.00 98.75 201 THR A C 1
ATOM 1568 O O . THR A 1 201 ? -4.778 -3.543 19.357 1.00 98.75 201 THR A O 1
ATOM 1571 N N . ALA A 1 202 ? -6.259 -2.403 18.115 1.00 98.50 202 ALA A N 1
ATOM 1572 C CA . ALA A 1 202 ? -7.384 -2.548 19.038 1.00 98.50 202 ALA A CA 1
ATOM 1573 C C . ALA A 1 202 ? -7.719 -4.023 19.324 1.00 98.50 202 ALA A C 1
ATOM 1575 O O . ALA A 1 202 ? -8.154 -4.365 20.425 1.00 98.50 202 ALA A O 1
ATOM 1576 N N . ARG A 1 203 ? -7.471 -4.913 18.354 1.00 98.00 203 ARG A N 1
ATOM 1577 C CA . ARG A 1 203 ? -7.726 -6.351 18.478 1.00 98.00 203 ARG A CA 1
ATOM 1578 C C . ARG A 1 203 ? -6.522 -7.164 18.959 1.00 98.00 203 ARG A C 1
ATOM 1580 O O . ARG A 1 203 ? -6.688 -8.034 19.813 1.00 98.00 203 ARG A O 1
ATOM 1587 N N . GLU A 1 204 ? -5.358 -6.946 18.361 1.00 97.75 204 GLU A N 1
ATOM 1588 C CA . GLU A 1 204 ? -4.197 -7.844 18.424 1.00 97.75 204 GLU A CA 1
ATOM 1589 C C . GLU A 1 204 ? -3.152 -7.402 19.459 1.00 97.75 204 GLU A C 1
ATOM 1591 O O . GLU A 1 204 ? -2.348 -8.230 19.887 1.00 97.75 204 GLU A O 1
ATOM 1596 N N . ALA A 1 205 ? -3.147 -6.133 19.895 1.00 97.31 205 ALA A N 1
ATOM 1597 C CA . ALA A 1 205 ? -2.122 -5.659 20.821 1.00 97.31 205 ALA A CA 1
ATOM 1598 C C . ALA A 1 205 ? -2.145 -6.438 22.139 1.00 97.31 205 ALA A C 1
ATOM 1600 O O . ALA A 1 205 ? -3.203 -6.685 22.719 1.00 97.31 205 ALA A O 1
ATOM 1601 N N . ARG A 1 206 ? -0.959 -6.793 22.644 1.00 94.19 206 ARG A N 1
ATOM 1602 C CA . ARG A 1 206 ? -0.798 -7.533 23.907 1.00 94.19 206 ARG A CA 1
ATOM 1603 C C . ARG A 1 206 ? -1.192 -6.679 25.112 1.00 94.19 206 ARG A C 1
ATOM 1605 O O . ARG A 1 206 ? -1.901 -7.153 26.002 1.00 94.19 206 ARG A O 1
ATOM 1612 N N . ASP A 1 207 ? -0.779 -5.413 25.100 1.00 95.62 207 ASP A N 1
ATOM 1613 C CA . ASP A 1 207 ? -1.076 -4.447 26.154 1.00 95.62 207 ASP A CA 1
ATOM 1614 C C . ASP A 1 207 ? -2.542 -3.961 26.082 1.00 95.62 207 ASP A C 1
ATOM 1616 O O . ASP A 1 207 ? -2.966 -3.444 25.043 1.00 95.62 207 ASP A O 1
ATOM 1620 N N . PRO A 1 208 ? -3.339 -4.108 27.159 1.00 97.25 208 PRO A N 1
ATOM 1621 C CA . PRO A 1 208 ? -4.724 -3.638 27.185 1.00 97.25 208 PRO A CA 1
ATOM 1622 C C . PRO A 1 208 ? -4.879 -2.124 27.010 1.00 97.25 208 PRO A C 1
ATOM 1624 O O . PRO A 1 208 ? -5.860 -1.691 26.408 1.00 97.25 208 PRO A O 1
ATOM 1627 N N . GLY A 1 209 ? -3.933 -1.327 27.514 1.00 98.25 209 GLY A N 1
ATOM 1628 C CA . GLY A 1 209 ? -3.954 0.128 27.364 1.00 98.25 209 GLY A CA 1
ATOM 1629 C C . GLY A 1 209 ? -3.776 0.542 25.907 1.00 98.25 209 GLY A C 1
ATOM 1630 O O . GLY A 1 209 ? -4.494 1.412 25.422 1.00 98.25 209 GLY A O 1
ATOM 1631 N N . LEU A 1 210 ? -2.896 -0.144 25.177 1.00 98.12 210 LEU A N 1
ATOM 1632 C CA . LEU A 1 210 ? -2.697 0.082 23.751 1.00 98.12 210 LEU A CA 1
ATOM 1633 C C . LEU A 1 210 ? -3.922 -0.328 22.919 1.00 98.12 210 LEU A C 1
ATOM 1635 O O . LEU A 1 210 ? -4.278 0.382 21.979 1.00 98.12 210 LEU A O 1
ATOM 1639 N N . ARG A 1 211 ? -4.609 -1.422 23.286 1.00 98.62 211 ARG A N 1
ATOM 1640 C CA . ARG A 1 211 ? -5.890 -1.792 22.654 1.00 98.62 211 ARG A CA 1
ATOM 1641 C C . ARG A 1 211 ? -6.938 -0.695 22.837 1.00 98.62 211 ARG A C 1
ATOM 1643 O O . ARG A 1 211 ? -7.577 -0.297 21.866 1.00 98.62 211 ARG A O 1
ATOM 1650 N N . GLN A 1 212 ? -7.075 -0.189 24.063 1.00 98.44 212 GLN A N 1
ATOM 1651 C CA . GLN A 1 212 ? -8.014 0.885 24.385 1.00 98.44 212 GLN A CA 1
ATOM 1652 C C . GLN A 1 212 ? -7.683 2.175 23.622 1.00 98.44 212 GLN A C 1
ATOM 1654 O O . GLN A 1 212 ? -8.562 2.748 22.985 1.00 98.44 212 GLN A O 1
ATOM 1659 N N . TRP A 1 213 ? -6.412 2.590 23.623 1.00 98.69 213 TRP A N 1
ATOM 1660 C CA . TRP A 1 213 ? -5.939 3.757 22.873 1.00 98.69 213 TRP A CA 1
ATOM 1661 C C . TRP A 1 213 ? -6.296 3.664 21.386 1.00 98.69 213 TRP A C 1
ATOM 1663 O O . TRP A 1 213 ? -6.846 4.606 20.815 1.00 98.69 213 TRP A O 1
ATOM 1673 N N . ALA A 1 214 ? -6.016 2.519 20.758 1.00 98.75 214 ALA A N 1
ATOM 1674 C CA . ALA A 1 214 ? -6.273 2.336 19.338 1.00 98.75 214 ALA A CA 1
ATOM 1675 C C . ALA A 1 214 ? -7.774 2.340 19.018 1.00 98.75 214 ALA A C 1
ATOM 1677 O O . ALA A 1 214 ? -8.177 2.922 18.013 1.00 98.75 214 ALA A O 1
ATOM 1678 N N . HIS A 1 215 ? -8.597 1.745 19.887 1.00 98.50 215 HIS A N 1
ATOM 1679 C CA . HIS A 1 215 ? -10.052 1.769 19.758 1.00 98.50 215 HIS A CA 1
ATOM 1680 C C . HIS A 1 215 ? -10.608 3.201 19.838 1.00 98.50 215 HIS A C 1
ATOM 1682 O O . HIS A 1 215 ? -11.370 3.620 18.971 1.00 98.50 215 HIS A O 1
ATOM 1688 N N . GLU A 1 216 ? -10.196 3.983 20.838 1.00 98.44 216 GLU A N 1
ATOM 1689 C CA . GLU A 1 216 ? -10.624 5.381 20.996 1.00 98.44 216 GLU A CA 1
ATOM 1690 C C . GLU A 1 216 ? -10.184 6.262 19.821 1.00 98.44 216 GLU A C 1
ATOM 1692 O O . GLU A 1 216 ? -10.949 7.104 19.343 1.00 98.44 216 GLU A O 1
ATOM 1697 N N . LEU A 1 217 ? -8.956 6.065 19.332 1.00 98.62 217 LEU A N 1
ATOM 1698 C CA . LEU A 1 217 ? -8.456 6.807 18.183 1.00 98.62 217 LEU A CA 1
ATOM 1699 C C . LEU A 1 217 ? -9.189 6.411 16.894 1.00 98.62 217 LEU A C 1
ATOM 1701 O O . LEU A 1 217 ? -9.502 7.294 16.097 1.00 98.62 217 LEU A O 1
ATOM 1705 N N . PHE A 1 218 ? -9.518 5.130 16.703 1.00 98.69 218 PHE A N 1
ATOM 1706 C CA . PHE A 1 218 ? -10.343 4.678 15.58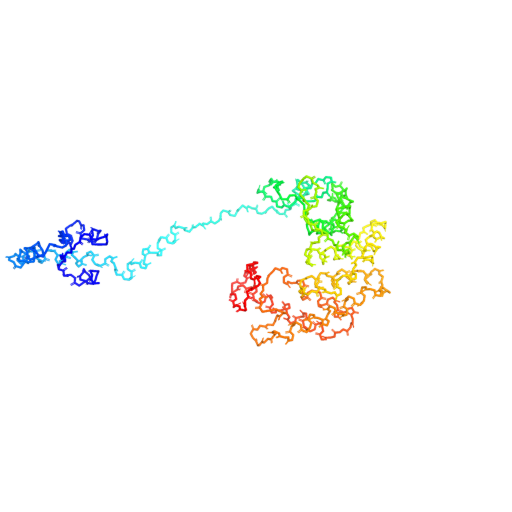0 1.00 98.69 218 PHE A CA 1
ATOM 1707 C C . PHE A 1 218 ? -11.725 5.343 15.615 1.00 98.69 218 PHE A C 1
ATOM 1709 O O . PHE A 1 218 ? -12.101 5.996 14.647 1.00 98.69 218 PHE A O 1
ATOM 1716 N N . GLU A 1 219 ? -12.437 5.278 16.744 1.00 97.81 219 GLU A N 1
ATOM 1717 C CA . GLU A 1 219 ? -13.767 5.893 16.903 1.00 97.81 219 GLU A CA 1
ATOM 1718 C C . GLU A 1 219 ? -13.769 7.391 16.593 1.00 97.81 219 GLU A C 1
ATOM 1720 O O . GLU A 1 219 ? -14.694 7.919 15.974 1.00 97.81 219 GLU A O 1
ATOM 1725 N N . ARG A 1 220 ? -12.704 8.088 16.997 1.00 97.75 220 ARG A N 1
ATOM 1726 C CA . ARG A 1 220 ? -12.565 9.526 16.767 1.00 97.75 220 ARG A CA 1
ATOM 1727 C C . ARG A 1 220 ? -12.325 9.884 15.298 1.00 97.75 220 ARG A C 1
ATOM 1729 O O . ARG A 1 220 ? -12.663 10.995 14.901 1.00 97.75 220 ARG A O 1
ATOM 1736 N N . THR A 1 221 ? -11.693 9.002 14.525 1.00 97.56 221 THR A N 1
ATOM 1737 C CA . THR A 1 221 ? -11.086 9.360 13.229 1.00 97.56 221 THR A CA 1
ATOM 1738 C C . THR A 1 221 ? -11.672 8.616 12.032 1.00 97.56 221 THR A C 1
ATOM 1740 O O . THR A 1 221 ? -11.601 9.118 10.917 1.00 97.56 221 THR A O 1
ATOM 1743 N N . ALA A 1 222 ? -12.308 7.458 12.229 1.00 97.62 222 ALA A N 1
ATOM 1744 C CA . ALA A 1 222 ? -12.718 6.570 11.141 1.00 97.62 222 ALA A CA 1
ATOM 1745 C C . ALA A 1 222 ? -13.925 7.063 10.323 1.00 97.62 222 ALA A C 1
ATOM 1747 O O . ALA A 1 222 ? -14.254 6.467 9.299 1.00 97.62 222 ALA A O 1
ATOM 1748 N N . SER A 1 223 ? -14.598 8.142 10.736 1.00 96.56 223 SER A N 1
ATOM 1749 C CA . SER A 1 223 ? -15.753 8.678 10.007 1.00 96.56 223 SER A CA 1
ATOM 1750 C C . SER A 1 223 ? -15.402 9.177 8.604 1.00 96.56 223 SER A C 1
ATOM 1752 O O . SER A 1 223 ? -16.254 9.070 7.720 1.00 96.56 223 SER A O 1
ATOM 1754 N N . SER A 1 224 ? -14.168 9.643 8.367 1.00 94.50 224 SER A N 1
ATOM 1755 C CA . SER A 1 224 ? -13.728 10.069 7.031 1.00 94.50 224 SER A CA 1
ATOM 1756 C C . SER A 1 224 ? -13.708 8.926 6.015 1.00 94.50 224 SER A C 1
ATOM 1758 O O . SER A 1 224 ? -13.980 9.146 4.836 1.00 94.50 224 SER A O 1
ATOM 1760 N N . ALA A 1 225 ? -13.521 7.680 6.469 1.00 96.75 225 ALA A N 1
ATOM 1761 C CA . ALA A 1 225 ? -13.502 6.510 5.595 1.00 96.75 225 ALA A CA 1
ATOM 1762 C C . ALA A 1 225 ? -14.815 6.270 4.841 1.00 96.75 225 ALA A C 1
ATOM 1764 O O . ALA A 1 225 ? -14.823 5.587 3.819 1.00 96.75 225 ALA A O 1
ATOM 1765 N N . LEU A 1 226 ? -15.930 6.826 5.326 1.00 97.56 226 LEU A N 1
ATOM 1766 C CA . LEU A 1 226 ? -17.217 6.732 4.641 1.00 97.56 226 LEU A CA 1
ATOM 1767 C C . LEU A 1 226 ? -17.224 7.490 3.307 1.00 97.56 226 LEU A C 1
ATOM 1769 O O . LEU A 1 226 ? -18.077 7.197 2.470 1.00 97.56 226 LEU A O 1
ATOM 1773 N N . GLU A 1 227 ? -16.310 8.437 3.105 1.00 96.25 227 GLU A N 1
ATOM 1774 C CA . GLU A 1 227 ? -16.255 9.293 1.918 1.00 96.25 227 GLU A CA 1
ATOM 1775 C C . GLU A 1 227 ? -15.099 8.946 0.968 1.00 96.25 227 GLU A C 1
ATOM 1777 O O . GLU A 1 227 ? -14.975 9.573 -0.085 1.00 96.25 227 GLU A O 1
ATOM 1782 N N . PHE A 1 228 ? -14.298 7.920 1.283 1.00 97.06 228 PHE A N 1
ATOM 1783 C CA . PHE A 1 228 ? -13.191 7.486 0.429 1.00 97.06 228 PHE A CA 1
ATOM 1784 C C . PHE A 1 228 ? -13.657 7.054 -0.963 1.00 97.06 228 PHE A C 1
ATOM 1786 O O . PHE A 1 228 ? -14.705 6.421 -1.133 1.00 97.06 228 PHE A O 1
ATOM 1793 N N . GLN A 1 229 ? -12.842 7.378 -1.966 1.00 95.06 229 GLN A N 1
ATOM 1794 C CA . GLN A 1 229 ? -13.079 7.030 -3.367 1.00 95.06 229 GLN A CA 1
ATOM 1795 C C . GLN A 1 229 ? -12.075 6.000 -3.890 1.00 95.06 229 GLN A C 1
ATOM 1797 O O . GLN A 1 229 ? -12.431 5.197 -4.753 1.00 95.06 229 GLN A O 1
ATOM 1802 N N . SER A 1 230 ? -10.846 5.994 -3.366 1.00 95.19 230 SER A N 1
ATOM 1803 C CA . SER A 1 230 ? -9.812 5.019 -3.709 1.00 95.19 230 SER A CA 1
ATOM 1804 C C . SER A 1 230 ? -10.242 3.611 -3.284 1.00 95.19 230 SER A C 1
ATOM 1806 O O . SER A 1 230 ? -10.474 3.374 -2.093 1.00 95.19 230 SER A O 1
ATOM 1808 N N . PRO A 1 231 ? -10.273 2.624 -4.201 1.00 96.75 231 PRO A N 1
ATOM 1809 C CA . PRO A 1 231 ? -10.625 1.254 -3.838 1.00 96.75 231 PRO A CA 1
ATOM 1810 C C . PRO A 1 231 ? -9.664 0.650 -2.805 1.00 96.75 231 PRO A C 1
ATOM 1812 O O . PRO A 1 231 ? -10.089 -0.142 -1.964 1.00 96.75 231 PRO A O 1
ATOM 1815 N N . ARG A 1 232 ? -8.381 1.052 -2.812 1.00 96.75 232 ARG A N 1
ATOM 1816 C CA . ARG A 1 232 ? -7.415 0.602 -1.796 1.00 96.75 232 ARG A CA 1
ATOM 1817 C C . ARG A 1 232 ? -7.714 1.217 -0.436 1.00 96.75 232 ARG A C 1
ATOM 1819 O O . ARG A 1 232 ? -7.795 0.473 0.537 1.00 96.75 232 ARG A O 1
ATOM 1826 N N . ALA A 1 233 ? -7.927 2.531 -0.361 1.00 97.75 233 ALA A N 1
ATOM 1827 C CA . ALA A 1 233 ? -8.291 3.200 0.888 1.00 97.75 233 ALA A CA 1
ATOM 1828 C C . ALA A 1 233 ? -9.558 2.597 1.513 1.00 97.75 233 ALA A C 1
ATOM 1830 O O . ALA A 1 233 ? -9.579 2.292 2.707 1.00 97.75 233 ALA A O 1
ATOM 1831 N N . ILE A 1 234 ? -10.577 2.350 0.682 1.00 98.62 234 ILE A N 1
ATOM 1832 C CA . ILE A 1 234 ? -11.820 1.672 1.064 1.00 98.62 234 ILE A CA 1
ATOM 1833 C C . ILE A 1 234 ? -11.515 0.281 1.637 1.00 98.62 234 ILE A C 1
ATOM 1835 O O . ILE A 1 234 ? -11.964 -0.041 2.738 1.00 98.62 234 ILE A O 1
ATOM 1839 N N . ALA A 1 235 ? -10.713 -0.528 0.935 1.00 98.75 235 ALA A N 1
ATOM 1840 C CA . ALA A 1 235 ? -10.330 -1.860 1.395 1.00 98.75 235 ALA A CA 1
ATOM 1841 C C . ALA A 1 235 ? -9.562 -1.819 2.729 1.00 98.75 235 ALA A C 1
ATOM 1843 O O . ALA A 1 235 ? -9.867 -2.594 3.633 1.00 98.75 235 ALA A O 1
ATOM 1844 N N . PHE A 1 236 ? -8.615 -0.895 2.913 1.00 98.75 236 PHE A N 1
ATOM 1845 C CA . PHE A 1 236 ? -7.895 -0.756 4.185 1.00 98.75 236 PHE A CA 1
ATOM 1846 C C . PHE A 1 236 ? -8.826 -0.375 5.338 1.00 98.75 236 PHE A C 1
ATOM 1848 O O . PHE A 1 236 ? -8.762 -0.985 6.408 1.00 98.75 236 PHE A O 1
ATOM 1855 N N . ALA A 1 237 ? -9.742 0.570 5.116 1.00 98.69 237 ALA A N 1
ATOM 1856 C CA . ALA A 1 237 ? -10.737 0.942 6.115 1.00 98.69 237 ALA A CA 1
ATOM 1857 C C . ALA A 1 237 ? -11.662 -0.233 6.475 1.00 98.69 237 ALA A C 1
ATOM 1859 O O . ALA A 1 237 ? -11.954 -0.437 7.654 1.00 98.69 237 ALA A O 1
ATOM 1860 N N . MET A 1 238 ? -12.069 -1.051 5.495 1.00 98.81 238 MET A N 1
ATOM 1861 C CA . MET A 1 238 ? -12.830 -2.285 5.736 1.00 98.81 238 MET A CA 1
ATOM 1862 C C . MET A 1 238 ? -12.058 -3.273 6.611 1.00 98.81 238 MET A C 1
ATOM 1864 O O . MET A 1 238 ? -12.630 -3.832 7.543 1.00 98.81 238 MET A O 1
ATOM 1868 N N . LEU A 1 239 ? -10.761 -3.474 6.352 1.00 98.88 239 LEU A N 1
ATOM 1869 C CA . LEU A 1 239 ? -9.927 -4.357 7.172 1.00 98.88 239 LEU A CA 1
ATOM 1870 C C . LEU A 1 239 ? -9.800 -3.836 8.611 1.00 98.88 239 LEU A C 1
ATOM 1872 O O . LEU A 1 239 ? -9.896 -4.619 9.554 1.00 98.88 239 LEU A O 1
ATOM 1876 N N . GLY A 1 240 ? -9.630 -2.523 8.795 1.00 98.69 240 GLY A N 1
ATOM 1877 C CA . GLY A 1 240 ? -9.647 -1.888 10.117 1.00 98.69 240 GLY A CA 1
ATOM 1878 C C . GLY A 1 240 ? -10.974 -2.088 10.847 1.00 98.69 240 GLY A C 1
ATOM 1879 O O . GLY A 1 240 ? -10.986 -2.559 11.983 1.00 98.69 240 GLY A O 1
ATOM 1880 N N . ALA A 1 241 ? -12.091 -1.811 10.173 1.00 98.81 241 ALA A N 1
ATOM 1881 C CA . ALA A 1 241 ? -13.433 -1.993 10.716 1.00 98.81 241 ALA A CA 1
ATOM 1882 C C . ALA A 1 241 ? -13.7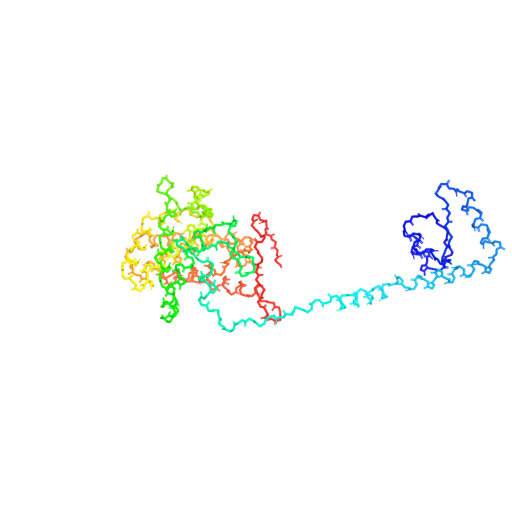25 -3.457 11.089 1.00 98.81 241 ALA A C 1
ATOM 1884 O O . ALA A 1 241 ? -14.283 -3.726 12.150 1.00 98.81 241 ALA A O 1
ATOM 1885 N N . ASP A 1 242 ? -13.303 -4.416 10.262 1.00 98.75 242 ASP A N 1
ATOM 1886 C CA . ASP A 1 242 ? -13.425 -5.846 10.552 1.00 98.75 242 ASP A CA 1
ATOM 1887 C C . ASP A 1 242 ? -12.667 -6.242 11.831 1.00 98.75 242 ASP A C 1
ATOM 1889 O O . ASP A 1 242 ? -13.197 -6.981 12.665 1.00 98.75 242 ASP A O 1
ATOM 1893 N N . TYR A 1 243 ? -11.455 -5.714 12.028 1.00 98.62 243 TYR A N 1
ATOM 1894 C CA . TYR A 1 243 ? -10.703 -5.927 13.262 1.00 98.62 243 TYR A CA 1
ATOM 1895 C C . TYR A 1 243 ? -11.391 -5.323 14.489 1.00 98.62 243 TYR A C 1
ATOM 1897 O O . TYR A 1 243 ? -11.481 -5.996 15.518 1.00 98.62 243 TYR A O 1
ATOM 1905 N N . VAL A 1 244 ? -11.907 -4.095 14.377 1.00 98.56 244 VAL A N 1
ATOM 1906 C CA . VAL A 1 244 ? -12.663 -3.447 15.459 1.00 98.56 244 VAL A CA 1
ATOM 1907 C C . VAL A 1 244 ? -13.892 -4.274 15.813 1.00 98.56 244 VAL A C 1
ATOM 1909 O O . VAL A 1 244 ? -14.065 -4.613 16.976 1.00 98.56 244 VAL A O 1
ATOM 1912 N N . LEU A 1 245 ? -14.675 -4.721 14.827 1.00 98.38 245 LEU A N 1
ATOM 1913 C CA . LEU A 1 245 ? -15.857 -5.560 15.055 1.00 98.38 245 LEU A CA 1
ATOM 1914 C C . LEU A 1 245 ? -15.529 -6.940 15.639 1.00 98.38 245 LEU A C 1
ATOM 1916 O O . LEU A 1 245 ? -16.395 -7.592 16.220 1.00 98.38 245 LEU A O 1
ATOM 1920 N N . ALA A 1 246 ? -14.300 -7.434 15.468 1.00 96.75 246 ALA A N 1
ATOM 1921 C CA . ALA A 1 246 ? -13.843 -8.654 16.130 1.00 96.75 246 ALA A CA 1
ATOM 1922 C C . ALA A 1 246 ? -13.526 -8.441 17.621 1.00 96.75 246 ALA A C 1
ATOM 1924 O O . ALA A 1 246 ? -13.520 -9.413 18.377 1.00 96.75 246 ALA A O 1
ATOM 1925 N N . ALA A 1 247 ? -13.222 -7.207 18.032 1.00 93.31 247 ALA A N 1
ATOM 1926 C CA . ALA A 1 247 ? -12.984 -6.828 19.424 1.00 93.31 247 ALA A CA 1
ATOM 1927 C C . ALA A 1 247 ? -14.260 -6.302 20.112 1.00 93.31 247 ALA A C 1
ATOM 1929 O O . ALA A 1 247 ? -14.501 -6.634 21.270 1.00 93.31 247 ALA A O 1
ATOM 1930 N N . ASP A 1 248 ? -15.079 -5.540 19.387 1.00 94.94 248 ASP A N 1
ATOM 1931 C CA . ASP A 1 248 ? -16.364 -4.979 19.800 1.00 94.94 248 ASP A CA 1
ATOM 1932 C C . ASP A 1 248 ? -17.396 -5.136 18.672 1.00 94.94 248 ASP A C 1
ATOM 1934 O O . ASP A 1 248 ? -17.505 -4.313 17.761 1.00 94.94 248 ASP A O 1
ATOM 1938 N N . SER A 1 249 ? -18.194 -6.203 18.742 1.00 94.75 249 SER A N 1
ATOM 1939 C CA . SER A 1 249 ? -19.244 -6.486 17.757 1.00 94.75 249 SER A CA 1
ATOM 1940 C C . SER A 1 249 ? -20.368 -5.442 17.723 1.00 94.75 249 SER A C 1
ATOM 1942 O O . SER A 1 249 ? -21.161 -5.450 16.786 1.00 94.75 249 SER A O 1
ATOM 1944 N N . GLY A 1 250 ? -20.485 -4.588 18.748 1.00 95.69 250 GLY A N 1
ATOM 1945 C CA . GLY A 1 250 ? -21.509 -3.545 18.843 1.00 95.69 250 GLY A CA 1
ATOM 1946 C C . GLY A 1 250 ? -21.102 -2.213 18.212 1.00 95.69 250 GLY A C 1
ATOM 1947 O O . GLY A 1 250 ? -21.896 -1.269 18.228 1.00 95.69 250 GLY A O 1
ATOM 1948 N N . ASN A 1 251 ? -19.891 -2.118 17.660 1.00 98.06 251 ASN A N 1
ATOM 1949 C CA . ASN A 1 251 ? -19.360 -0.873 17.130 1.00 98.06 251 ASN A CA 1
ATOM 1950 C C . ASN A 1 251 ? -20.112 -0.412 15.862 1.00 98.06 251 ASN A C 1
ATOM 1952 O O . ASN A 1 251 ? -19.911 -0.915 14.752 1.00 98.06 251 ASN A O 1
ATOM 1956 N N . ALA A 1 252 ? -20.982 0.588 16.028 1.00 98.12 252 ALA A N 1
ATOM 1957 C CA . ALA A 1 252 ? -21.859 1.078 14.967 1.00 98.12 252 ALA A CA 1
ATOM 1958 C C . ALA A 1 252 ? -21.118 1.815 13.840 1.00 98.12 252 ALA A C 1
ATOM 1960 O O . ALA A 1 252 ? -21.590 1.835 12.700 1.00 98.12 252 ALA A O 1
ATOM 1961 N N . LEU A 1 253 ? -19.982 2.460 14.126 1.00 98.44 253 LEU A N 1
ATOM 1962 C CA . LEU A 1 253 ? -19.204 3.139 13.093 1.00 98.44 253 LEU A CA 1
ATOM 1963 C C . LEU A 1 253 ? -18.505 2.117 12.193 1.00 98.44 253 LEU A C 1
ATOM 1965 O O . LEU A 1 253 ? -18.635 2.207 10.972 1.00 98.44 253 LEU A O 1
ATOM 1969 N N . ALA A 1 254 ? -17.846 1.121 12.783 1.00 98.62 254 ALA A N 1
ATOM 1970 C CA . ALA A 1 254 ? -17.179 0.052 12.055 1.00 98.62 254 ALA A CA 1
ATOM 1971 C C . ALA A 1 254 ? -18.161 -0.771 11.197 1.00 98.62 254 ALA A C 1
ATOM 1973 O O . ALA A 1 254 ? -17.878 -1.013 10.024 1.00 98.62 254 ALA A O 1
ATOM 1974 N N . ASP A 1 255 ? -19.343 -1.134 11.719 1.00 98.62 255 ASP A N 1
ATOM 1975 C CA . ASP A 1 255 ? -20.378 -1.833 10.931 1.00 98.62 255 ASP A CA 1
ATOM 1976 C C . ASP A 1 255 ? -20.834 -0.999 9.720 1.00 98.62 255 ASP A C 1
ATOM 1978 O O . ASP A 1 255 ? -20.899 -1.511 8.598 1.00 98.62 255 ASP A O 1
ATOM 1982 N N . ARG A 1 256 ? -21.056 0.312 9.902 1.00 98.69 256 ARG A N 1
ATOM 1983 C CA . ARG A 1 256 ? -21.412 1.216 8.794 1.00 98.69 256 ARG A CA 1
ATOM 1984 C C . ARG A 1 256 ? -20.312 1.331 7.745 1.00 98.69 256 ARG A C 1
ATOM 1986 O O . ARG A 1 256 ? -20.637 1.295 6.558 1.00 98.69 256 ARG A O 1
ATOM 1993 N N . ILE A 1 257 ? -19.048 1.465 8.160 1.00 98.69 257 ILE A N 1
ATOM 1994 C CA . ILE A 1 257 ? -17.899 1.479 7.240 1.00 98.69 257 ILE A CA 1
ATOM 1995 C C . ILE A 1 257 ? -17.897 0.186 6.432 1.00 98.69 257 ILE A C 1
ATOM 1997 O O . ILE A 1 257 ? -17.882 0.236 5.208 1.00 98.69 257 ILE A O 1
ATOM 2001 N N . LEU A 1 258 ? -17.996 -0.969 7.091 1.00 98.06 258 LEU A N 1
ATOM 2002 C CA . LEU A 1 258 ? -17.924 -2.262 6.421 1.00 98.06 258 LEU A CA 1
ATOM 2003 C C . LEU A 1 258 ? -19.046 -2.453 5.388 1.00 98.06 258 LEU A C 1
ATOM 2005 O O . LEU A 1 258 ? -18.772 -2.880 4.268 1.00 98.06 258 LEU A O 1
ATOM 2009 N N . ARG A 1 259 ? -20.293 -2.091 5.731 1.00 98.69 259 ARG A N 1
ATOM 2010 C CA . ARG A 1 259 ? -21.449 -2.186 4.819 1.00 98.69 259 ARG A CA 1
ATOM 2011 C C . ARG A 1 259 ? -21.330 -1.233 3.631 1.00 98.69 259 ARG A C 1
ATOM 2013 O O . ARG A 1 259 ? -21.378 -1.691 2.492 1.00 98.69 259 ARG A O 1
ATOM 2020 N N . LYS A 1 260 ? -21.135 0.069 3.889 1.00 98.62 260 LYS A N 1
ATOM 2021 C CA . LYS A 1 260 ? -21.066 1.101 2.835 1.00 98.62 260 LYS A CA 1
ATOM 2022 C C . LYS A 1 260 ? -19.903 0.830 1.880 1.00 98.62 260 LYS A C 1
ATOM 2024 O O . LYS A 1 260 ? -20.061 0.946 0.667 1.00 98.62 260 LYS A O 1
ATOM 2029 N N . SER A 1 261 ? -18.752 0.436 2.417 1.00 98.50 261 SER A N 1
ATOM 2030 C CA . SER A 1 261 ? -17.558 0.137 1.631 1.00 98.50 261 SER A CA 1
ATOM 2031 C C . SER A 1 261 ? -17.694 -1.141 0.803 1.00 98.50 261 SER A C 1
ATOM 2033 O O . SER A 1 261 ? -17.281 -1.147 -0.355 1.00 98.50 261 SER A O 1
ATOM 2035 N N . ALA A 1 262 ? -18.325 -2.196 1.336 1.00 98.56 262 ALA A N 1
ATOM 2036 C CA . ALA A 1 262 ? -18.620 -3.400 0.557 1.00 98.56 262 ALA A CA 1
ATOM 2037 C C . ALA A 1 262 ? -19.554 -3.091 -0.626 1.00 98.56 262 ALA A C 1
ATOM 2039 O O . ALA A 1 262 ? -19.271 -3.505 -1.749 1.00 98.56 262 ALA A O 1
ATOM 2040 N N . ASP A 1 263 ? -20.614 -2.306 -0.403 1.00 98.56 263 ASP A N 1
ATOM 2041 C CA . ASP A 1 263 ? -21.507 -1.849 -1.478 1.00 98.56 263 ASP A CA 1
ATOM 2042 C C . ASP A 1 263 ? -20.757 -1.022 -2.528 1.00 98.56 263 ASP A C 1
ATOM 2044 O O . ASP A 1 263 ? -20.974 -1.179 -3.730 1.00 98.56 263 ASP A O 1
ATOM 2048 N N . ARG A 1 264 ? -19.833 -0.163 -2.085 1.00 98.25 264 ARG A N 1
ATOM 2049 C CA . ARG A 1 264 ? -19.016 0.661 -2.979 1.00 98.25 264 ARG A CA 1
ATOM 2050 C C . ARG A 1 264 ? -18.088 -0.183 -3.851 1.00 98.25 264 ARG A C 1
ATOM 2052 O O . ARG A 1 264 ? -18.014 0.077 -5.048 1.00 98.25 264 ARG A O 1
ATOM 2059 N N . LEU A 1 265 ? -17.403 -1.177 -3.280 1.00 98.38 265 LEU A N 1
ATOM 2060 C CA . LEU A 1 265 ? -16.525 -2.071 -4.040 1.00 98.38 265 LEU A CA 1
ATOM 2061 C C . LEU A 1 265 ? -17.312 -2.962 -5.011 1.00 98.38 265 LEU A C 1
ATOM 2063 O O . LEU A 1 265 ? -16.866 -3.124 -6.143 1.00 98.38 265 LEU A O 1
ATOM 2067 N N . ILE A 1 266 ? -18.496 -3.464 -4.633 1.00 98.56 266 ILE A N 1
ATOM 2068 C CA . ILE A 1 266 ? -19.391 -4.158 -5.578 1.00 98.56 266 ILE A CA 1
ATOM 2069 C C . ILE A 1 266 ? -19.758 -3.240 -6.744 1.00 98.56 266 ILE A C 1
ATOM 2071 O O . ILE A 1 266 ? -19.581 -3.620 -7.894 1.00 98.56 266 ILE A O 1
ATOM 2075 N N . ALA A 1 267 ? -20.182 -2.004 -6.468 1.00 98.12 267 ALA A N 1
ATOM 2076 C CA . ALA A 1 267 ? -20.549 -1.065 -7.525 1.00 98.12 267 ALA A CA 1
ATOM 2077 C C . ALA A 1 267 ? -19.376 -0.733 -8.468 1.00 98.12 267 ALA A C 1
ATOM 2079 O O . ALA A 1 267 ? -19.582 -0.537 -9.663 1.00 98.12 267 ALA A O 1
ATOM 2080 N N . LEU A 1 268 ? -18.149 -0.662 -7.942 1.00 97.31 268 LEU A N 1
ATOM 2081 C CA . LEU A 1 268 ? -16.938 -0.466 -8.744 1.00 97.31 268 LEU A CA 1
ATOM 2082 C C . LEU A 1 268 ? -16.634 -1.681 -9.627 1.00 97.31 268 LEU A C 1
ATOM 2084 O O . LEU A 1 268 ? -16.337 -1.516 -10.809 1.00 97.31 268 LEU A O 1
ATOM 2088 N N . TYR A 1 269 ? -16.758 -2.887 -9.070 1.00 97.69 269 TYR A N 1
ATOM 2089 C CA . TYR A 1 269 ? -16.637 -4.131 -9.822 1.00 97.69 269 TYR A CA 1
ATOM 2090 C C . TYR A 1 269 ? -17.685 -4.202 -10.941 1.00 97.69 269 TYR A C 1
ATOM 2092 O O . TYR A 1 269 ? -17.311 -4.309 -12.104 1.00 97.69 269 TYR A O 1
ATOM 2100 N N . ASP A 1 270 ? -18.969 -4.018 -10.634 1.00 97.12 270 ASP A N 1
ATOM 2101 C CA . ASP A 1 270 ? -20.060 -4.082 -11.618 1.00 97.12 270 ASP A CA 1
ATOM 2102 C C . ASP A 1 270 ? -19.917 -3.047 -12.747 1.00 97.12 270 ASP A C 1
ATOM 2104 O O . ASP A 1 270 ? -20.359 -3.275 -13.873 1.00 97.12 270 ASP A O 1
ATOM 2108 N N . ALA A 1 271 ? -19.292 -1.899 -12.466 1.00 96.38 271 ALA A N 1
ATOM 2109 C CA . ALA A 1 271 ? -19.090 -0.841 -13.451 1.00 96.38 271 ALA A CA 1
ATOM 2110 C C . ALA A 1 271 ? -17.997 -1.155 -14.488 1.00 96.38 271 ALA A C 1
ATOM 2112 O O . ALA A 1 271 ? -18.003 -0.560 -15.568 1.00 96.38 271 ALA A O 1
ATOM 2113 N N . VAL A 1 272 ? -17.042 -2.035 -14.167 1.00 93.88 272 VAL A N 1
ATOM 2114 C CA . VAL A 1 272 ? -15.833 -2.253 -14.984 1.00 93.88 272 VAL A CA 1
ATOM 2115 C C . VAL A 1 272 ? -15.641 -3.711 -15.407 1.00 93.88 272 VAL A C 1
ATOM 2117 O O . VAL A 1 272 ? -14.994 -3.974 -16.433 1.00 93.88 272 VAL A O 1
ATOM 2120 N N . ALA A 1 273 ? -16.191 -4.652 -14.641 1.00 93.88 273 ALA A N 1
ATOM 2121 C CA . ALA A 1 273 ? -16.049 -6.075 -14.878 1.00 93.88 273 ALA A CA 1
ATOM 2122 C C . ALA A 1 273 ? -16.646 -6.489 -16.229 1.00 93.88 273 ALA A C 1
ATOM 2124 O O . ALA A 1 273 ? -17.701 -6.026 -16.666 1.00 93.88 273 ALA A O 1
ATOM 2125 N N . ARG A 1 274 ? -15.931 -7.374 -16.917 1.00 93.62 274 ARG A N 1
ATOM 2126 C CA . ARG A 1 274 ? -16.265 -7.901 -18.247 1.00 93.62 274 ARG A CA 1
ATOM 2127 C C . ARG A 1 274 ? -15.562 -9.238 -18.445 1.00 93.62 274 ARG A C 1
ATOM 2129 O O . ARG A 1 274 ? -14.716 -9.616 -17.645 1.00 93.62 274 ARG A O 1
ATOM 2136 N N . ALA A 1 275 ? -15.906 -9.960 -19.509 1.00 90.12 275 ALA A N 1
ATOM 2137 C CA . ALA A 1 275 ? -15.508 -11.359 -19.695 1.00 90.12 275 ALA A CA 1
ATOM 2138 C C . ALA A 1 275 ? -13.998 -11.636 -19.518 1.00 90.12 275 ALA A C 1
ATOM 2140 O O . ALA A 1 275 ? -13.635 -12.668 -18.963 1.00 90.12 275 ALA A O 1
ATOM 2141 N N . ASP A 1 276 ? -13.134 -10.721 -19.956 1.00 90.06 276 ASP A N 1
ATOM 2142 C CA . ASP A 1 276 ? -11.671 -10.814 -19.890 1.00 90.06 276 ASP A CA 1
ATOM 2143 C C . ASP A 1 276 ? -11.044 -10.050 -18.708 1.00 90.06 276 ASP A C 1
ATOM 2145 O O . ASP A 1 276 ? -9.825 -10.055 -18.536 1.00 90.06 276 ASP A O 1
ATOM 2149 N N . TRP A 1 277 ? -11.858 -9.406 -17.871 1.00 94.69 277 TRP A N 1
ATOM 2150 C CA . TRP A 1 277 ? -11.393 -8.516 -16.816 1.00 94.69 277 TRP A CA 1
ATOM 2151 C C . TRP A 1 277 ? -12.336 -8.537 -15.614 1.00 94.69 277 TRP A C 1
ATOM 2153 O O . TRP A 1 277 ? -13.332 -7.814 -15.575 1.00 94.69 277 TRP A O 1
ATOM 2163 N N . GLN A 1 278 ? -12.008 -9.366 -14.623 1.00 96.25 278 GLN A N 1
ATOM 2164 C CA . GLN A 1 278 ? -12.778 -9.510 -13.386 1.00 96.25 278 GLN A CA 1
ATOM 2165 C C . GLN A 1 278 ? -12.134 -8.684 -12.269 1.00 96.25 278 GLN A C 1
ATOM 2167 O O . GLN A 1 278 ? -11.529 -9.231 -11.347 1.00 96.25 278 GLN A O 1
ATOM 2172 N N . TRP A 1 279 ? -12.215 -7.355 -12.376 1.00 96.31 279 TRP A N 1
ATOM 2173 C CA . TRP A 1 279 ? -11.557 -6.447 -11.435 1.00 96.31 279 TRP A CA 1
ATOM 2174 C C . TRP A 1 279 ? -12.352 -5.168 -11.146 1.00 96.31 279 TRP A C 1
ATOM 2176 O O . TRP A 1 279 ? -13.173 -4.738 -11.950 1.00 96.31 279 TRP A O 1
ATOM 2186 N N . PHE A 1 280 ? -12.062 -4.549 -9.997 1.00 95.69 280 PHE A N 1
ATOM 2187 C CA . PHE A 1 280 ? -12.739 -3.363 -9.445 1.00 95.69 280 PHE A CA 1
ATOM 2188 C C . PHE A 1 280 ? -12.458 -2.055 -10.201 1.00 95.69 280 PHE A C 1
ATOM 2190 O O . PHE A 1 280 ? -13.097 -1.037 -9.962 1.00 95.69 280 PHE A O 1
ATOM 2197 N N . GLU A 1 281 ? -11.454 -2.053 -11.070 1.00 93.19 281 GLU A N 1
ATOM 2198 C CA . GLU A 1 281 ? -10.929 -0.868 -11.744 1.00 93.19 281 GLU A CA 1
ATOM 2199 C C . GLU A 1 281 ? -10.467 -1.221 -13.149 1.00 93.19 281 GLU A C 1
ATOM 2201 O O . GLU A 1 281 ? -10.156 -2.384 -13.403 1.00 93.19 281 GLU A O 1
ATOM 2206 N N . PRO A 1 282 ? -10.332 -0.237 -14.056 1.00 90.00 282 PRO A N 1
ATOM 2207 C CA . PRO A 1 282 ? -9.831 -0.483 -15.402 1.00 90.00 282 PRO A CA 1
ATOM 2208 C C . PRO A 1 282 ? -8.333 -0.794 -15.435 1.00 90.00 282 PRO A C 1
ATOM 2210 O O . PRO A 1 282 ? -7.816 -1.065 -16.504 1.00 90.00 282 PRO A O 1
ATOM 2213 N N . VAL A 1 283 ? -7.619 -0.741 -14.311 1.00 88.81 283 VAL A N 1
ATOM 2214 C CA . VAL A 1 283 ? -6.178 -1.001 -14.239 1.00 88.81 283 VAL A CA 1
ATOM 2215 C C . VAL A 1 283 ? -5.849 -1.860 -13.023 1.00 88.81 283 VAL A C 1
ATOM 2217 O O . VAL A 1 283 ? -6.622 -1.937 -12.067 1.00 88.81 283 VAL A O 1
ATOM 2220 N N . LEU A 1 284 ? -4.679 -2.494 -13.050 1.00 89.69 284 LEU A N 1
ATOM 2221 C CA . LEU A 1 284 ? -4.069 -3.090 -11.866 1.00 89.69 284 LEU A CA 1
ATOM 2222 C C . LEU A 1 284 ? -2.974 -2.176 -11.350 1.00 89.69 284 LEU A C 1
ATOM 2224 O O . LEU A 1 284 ? -2.146 -1.721 -12.130 1.00 89.69 284 LEU A O 1
ATOM 2228 N N . ALA A 1 285 ? -2.957 -1.940 -10.042 1.00 87.38 285 ALA A N 1
ATOM 2229 C CA . ALA A 1 285 ? -1.982 -1.077 -9.386 1.00 87.38 285 ALA A CA 1
ATOM 2230 C C . ALA A 1 285 ? -1.235 -1.872 -8.306 1.00 87.38 285 ALA A C 1
ATOM 2232 O O . ALA A 1 285 ? -0.870 -3.030 -8.509 1.00 87.38 285 ALA A O 1
ATOM 2233 N N . TYR A 1 286 ? -1.026 -1.266 -7.145 1.00 88.12 286 TYR A N 1
ATOM 2234 C CA . TYR A 1 286 ? -0.389 -1.876 -5.986 1.00 88.12 286 TYR A CA 1
ATOM 2235 C C . TYR A 1 286 ? -1.415 -2.348 -4.945 1.00 88.12 286 TYR A C 1
ATOM 2237 O O . TYR A 1 286 ? -2.593 -1.983 -5.008 1.00 88.12 286 TYR A O 1
ATOM 2245 N N . ASP A 1 287 ? -0.968 -3.197 -4.012 1.00 91.50 287 ASP A N 1
ATOM 2246 C CA . ASP A 1 287 ? -1.786 -3.782 -2.936 1.00 91.50 287 ASP A CA 1
ATOM 2247 C C . ASP A 1 287 ? -3.101 -4.432 -3.411 1.00 91.50 287 ASP A C 1
ATOM 2249 O O . ASP A 1 287 ? -4.052 -4.579 -2.647 1.00 91.50 287 ASP A O 1
ATOM 2253 N N . ASN A 1 288 ? -3.141 -4.887 -4.670 1.00 92.56 288 ASN A N 1
ATOM 2254 C CA . ASN A 1 288 ? -4.350 -5.403 -5.320 1.00 92.56 288 ASN A CA 1
ATOM 2255 C C . ASN A 1 288 ? -5.043 -6.495 -4.496 1.00 92.56 288 ASN A C 1
ATOM 2257 O O . ASN A 1 288 ? -6.259 -6.471 -4.359 1.00 92.56 288 ASN A O 1
ATOM 2261 N N . CYS A 1 289 ? -4.287 -7.408 -3.877 1.00 94.19 289 CYS A N 1
ATOM 2262 C CA . CYS A 1 289 ? -4.847 -8.517 -3.097 1.00 94.19 289 CYS A CA 1
ATOM 2263 C C . CYS A 1 289 ? -5.585 -8.083 -1.815 1.00 94.19 289 CYS A C 1
ATOM 2265 O O . CYS A 1 289 ? -6.272 -8.901 -1.208 1.00 94.19 289 CYS A O 1
ATOM 2267 N N . ARG A 1 290 ? -5.489 -6.811 -1.408 1.00 97.31 290 ARG A N 1
ATOM 2268 C CA . ARG A 1 290 ? -6.226 -6.270 -0.254 1.00 97.31 290 ARG A CA 1
ATOM 2269 C C . ARG A 1 290 ? -7.703 -6.054 -0.563 1.00 97.31 290 ARG A C 1
ATOM 2271 O O . ARG A 1 290 ? -8.521 -6.174 0.340 1.00 97.31 290 ARG A O 1
ATOM 2278 N N . LEU A 1 291 ? -8.049 -5.820 -1.829 1.00 97.88 291 LEU A N 1
ATOM 2279 C CA . LEU A 1 291 ? -9.434 -5.708 -2.293 1.00 97.88 291 LEU A CA 1
ATOM 2280 C C . LEU A 1 291 ? -10.219 -7.018 -2.084 1.00 97.88 291 LEU A C 1
ATOM 2282 O O . LEU A 1 291 ? -11.190 -6.996 -1.326 1.00 97.88 291 LEU A O 1
ATOM 2286 N N . PRO A 1 292 ? -9.806 -8.175 -2.650 1.00 98.38 292 PRO A N 1
ATOM 2287 C CA . PRO A 1 292 ? -10.502 -9.431 -2.400 1.00 98.38 292 PRO A CA 1
ATOM 2288 C C . PRO A 1 292 ? -10.448 -9.855 -0.929 1.00 98.38 292 PRO A C 1
ATOM 2290 O O . PRO A 1 292 ? -11.429 -10.395 -0.427 1.00 98.38 292 PRO A O 1
ATOM 2293 N N . GLU A 1 293 ? -9.352 -9.594 -0.207 1.00 98.69 293 GLU A N 1
ATOM 2294 C CA . GLU A 1 293 ? -9.289 -9.881 1.233 1.00 98.69 293 GLU A CA 1
ATOM 2295 C C . GLU A 1 293 ? -10.361 -9.107 2.013 1.00 98.69 293 GLU A C 1
ATOM 2297 O O . GLU A 1 293 ? -11.096 -9.704 2.806 1.00 98.69 293 GLU A O 1
ATOM 2302 N N . ALA A 1 294 ? -10.476 -7.797 1.775 1.00 98.75 294 ALA A N 1
ATOM 2303 C CA . ALA A 1 294 ? -11.482 -6.956 2.412 1.00 98.75 294 ALA A CA 1
ATOM 2304 C C . ALA A 1 294 ? -12.899 -7.446 2.090 1.00 98.75 294 ALA A C 1
ATOM 2306 O O . ALA A 1 294 ? -13.720 -7.564 2.999 1.00 98.75 294 ALA A O 1
ATOM 2307 N N . MET A 1 295 ? -13.164 -7.807 0.830 1.00 98.75 295 MET A N 1
ATOM 2308 C CA . MET A 1 295 ? -14.445 -8.373 0.399 1.00 98.75 295 MET A CA 1
ATOM 2309 C C . MET A 1 295 ? -14.761 -9.688 1.116 1.00 98.75 295 MET A C 1
ATOM 2311 O O . MET A 1 295 ? -15.840 -9.837 1.679 1.00 98.75 295 MET A O 1
ATOM 2315 N N . LEU A 1 296 ? -13.820 -10.631 1.179 1.00 98.81 296 LEU A N 1
ATOM 2316 C CA . LEU A 1 296 ? -14.038 -11.914 1.852 1.00 98.81 296 LEU A CA 1
ATOM 2317 C C . LEU A 1 296 ? -14.337 -11.736 3.344 1.00 98.81 296 LEU A C 1
ATOM 2319 O O . LEU A 1 296 ? -15.286 -12.328 3.859 1.00 98.81 296 LEU A O 1
ATOM 2323 N N . ARG A 1 297 ? -13.563 -10.894 4.038 1.00 98.69 297 ARG A N 1
ATOM 2324 C CA . ARG A 1 297 ? -13.764 -10.627 5.471 1.00 98.69 297 ARG A CA 1
ATOM 2325 C C . ARG A 1 297 ? -15.094 -9.921 5.727 1.00 98.69 297 ARG A C 1
ATOM 2327 O O . ARG A 1 297 ? -15.860 -10.361 6.584 1.00 98.69 297 ARG A O 1
ATOM 2334 N N . ALA A 1 298 ? -15.411 -8.896 4.933 1.00 98.56 298 ALA A N 1
ATOM 2335 C CA . ALA A 1 298 ? -16.685 -8.190 5.012 1.00 98.56 298 ALA A CA 1
ATOM 2336 C C . ALA A 1 298 ? -17.871 -9.114 4.724 1.00 98.56 298 ALA A C 1
ATOM 2338 O O . ALA A 1 298 ? -18.834 -9.130 5.481 1.00 98.56 298 ALA A O 1
ATOM 2339 N N . GLY A 1 299 ? -17.789 -9.918 3.666 1.00 98.50 299 GLY A N 1
ATOM 2340 C CA . GLY A 1 299 ? -18.840 -10.842 3.266 1.00 98.50 299 GLY A CA 1
ATOM 2341 C C . GLY A 1 299 ? -19.121 -11.910 4.322 1.00 98.50 299 GLY A C 1
ATOM 2342 O O . GLY A 1 299 ? -20.283 -12.169 4.620 1.00 98.50 299 GLY A O 1
ATOM 2343 N N . ILE A 1 300 ? -18.080 -12.474 4.948 1.00 98.44 300 ILE A N 1
ATOM 2344 C CA . ILE A 1 300 ? -18.241 -13.417 6.067 1.00 98.44 300 ILE A CA 1
ATOM 2345 C C . ILE A 1 300 ? -18.913 -12.728 7.259 1.00 98.44 300 ILE A C 1
ATOM 2347 O O . ILE A 1 300 ? -19.865 -13.269 7.813 1.00 98.44 300 ILE A O 1
ATOM 2351 N N . ARG A 1 301 ? -18.452 -11.532 7.646 1.00 97.62 301 ARG A N 1
ATOM 2352 C CA . ARG A 1 301 ? -18.981 -10.824 8.822 1.00 97.62 301 ARG A CA 1
ATOM 2353 C C . ARG A 1 301 ? -20.414 -10.329 8.641 1.00 97.62 301 ARG A C 1
ATOM 2355 O O . ARG A 1 301 ? -21.189 -10.345 9.589 1.00 97.62 301 ARG A O 1
ATOM 2362 N N . LEU A 1 302 ? -20.742 -9.851 7.446 1.00 97.75 302 LEU A N 1
ATOM 2363 C CA . LEU A 1 302 ? -22.057 -9.309 7.105 1.00 97.75 302 LEU A CA 1
ATOM 2364 C C . LEU A 1 302 ? -23.033 -10.389 6.616 1.00 97.75 302 LEU A C 1
ATOM 2366 O O . LEU A 1 302 ? -24.157 -10.046 6.256 1.00 97.75 302 LEU A O 1
ATOM 2370 N N . GLU A 1 303 ? -22.598 -11.654 6.563 1.00 98.12 303 GLU A N 1
ATOM 2371 C CA . GLU A 1 303 ? -23.346 -12.791 6.009 1.00 98.12 303 GLU A CA 1
ATOM 2372 C C . GLU A 1 303 ? -23.847 -12.531 4.574 1.00 98.12 303 GLU A C 1
ATOM 2374 O O . GLU A 1 303 ? -24.968 -12.870 4.192 1.00 98.12 303 GLU A O 1
ATOM 2379 N N . ARG A 1 304 ? -22.994 -11.912 3.749 1.00 98.38 304 ARG A N 1
ATOM 2380 C CA . ARG A 1 304 ? -23.308 -11.496 2.378 1.00 98.38 304 ARG A CA 1
ATOM 2381 C C . ARG A 1 304 ? -22.630 -12.367 1.332 1.00 98.38 304 ARG A C 1
ATOM 2383 O O . ARG A 1 304 ? -21.463 -12.175 0.991 1.00 98.38 304 ARG A O 1
ATOM 2390 N N . ALA A 1 305 ? -23.398 -13.314 0.797 1.00 98.56 305 ALA A N 1
ATOM 2391 C CA . ALA A 1 305 ? -22.930 -14.279 -0.197 1.00 98.56 305 ALA A CA 1
ATOM 2392 C C . ALA A 1 305 ? -22.426 -13.630 -1.498 1.00 98.56 305 ALA A C 1
ATOM 2394 O O . ALA A 1 305 ? -21.489 -14.138 -2.104 1.00 98.56 305 ALA A O 1
ATOM 2395 N N . ASP A 1 306 ? -23.012 -12.507 -1.908 1.00 98.44 306 ASP A N 1
ATOM 2396 C CA . ASP A 1 306 ? -22.609 -11.748 -3.092 1.00 98.44 306 ASP A CA 1
ATOM 2397 C C . ASP A 1 306 ? -21.231 -11.084 -2.920 1.00 98.44 306 ASP A C 1
ATOM 2399 O O . ASP A 1 306 ? -20.376 -11.186 -3.799 1.00 98.44 306 ASP A O 1
ATOM 2403 N N . VAL A 1 307 ? -20.963 -10.505 -1.746 1.00 98.75 307 VAL A N 1
ATOM 2404 C CA . VAL A 1 307 ? -19.650 -9.932 -1.395 1.00 98.75 307 VAL A CA 1
ATOM 2405 C C . VAL A 1 307 ? -18.585 -11.029 -1.308 1.00 98.75 307 VAL A C 1
ATOM 2407 O O . VAL A 1 307 ? -17.481 -10.859 -1.828 1.00 98.75 307 VAL A O 1
ATOM 2410 N N . ILE A 1 308 ? -18.919 -12.181 -0.709 1.00 98.88 308 ILE A N 1
ATOM 2411 C CA . ILE A 1 308 ? -18.027 -13.352 -0.678 1.00 98.88 308 ILE A CA 1
ATOM 2412 C C . ILE A 1 308 ? -17.716 -13.821 -2.104 1.00 98.88 308 ILE A C 1
ATOM 2414 O O . ILE A 1 308 ? -16.551 -14.059 -2.421 1.00 98.88 308 ILE A O 1
ATOM 2418 N N . ALA A 1 309 ? -18.732 -13.948 -2.961 1.00 98.62 309 ALA A N 1
ATOM 2419 C CA . ALA A 1 309 ? -18.563 -14.403 -4.337 1.00 98.62 309 ALA A CA 1
ATOM 2420 C C . ALA A 1 309 ? -17.622 -13.480 -5.125 1.00 98.62 309 ALA A C 1
ATOM 2422 O O . ALA A 1 309 ? -16.647 -13.971 -5.693 1.00 98.62 309 ALA A O 1
ATOM 2423 N N . CYS A 1 310 ? -17.841 -12.161 -5.061 1.00 98.50 310 CYS A N 1
ATOM 2424 C CA . CYS A 1 310 ? -16.959 -11.169 -5.680 1.00 98.50 310 CYS A CA 1
ATOM 2425 C C . CYS A 1 310 ? -15.516 -11.281 -5.153 1.00 98.50 310 CYS A C 1
ATOM 2427 O O . CYS A 1 310 ? -14.564 -11.302 -5.934 1.00 98.50 310 CYS A O 1
ATOM 2429 N N . GLY A 1 311 ? -15.330 -11.437 -3.836 1.00 98.50 311 GLY A N 1
ATOM 2430 C CA . GLY A 1 311 ? -14.006 -11.633 -3.237 1.00 98.50 311 GLY A CA 1
ATOM 2431 C C . GLY A 1 311 ? -13.292 -12.901 -3.724 1.00 98.50 311 GLY A C 1
ATOM 2432 O O . GLY A 1 311 ? -12.106 -12.855 -4.042 1.00 98.50 311 GLY A O 1
ATOM 2433 N N . VAL A 1 312 ? -13.999 -14.034 -3.830 1.00 98.56 312 VAL A N 1
ATOM 2434 C CA . VAL A 1 312 ? -13.428 -15.294 -4.347 1.00 98.56 312 VAL A CA 1
ATOM 2435 C C . VAL A 1 312 ? -13.080 -15.181 -5.829 1.00 98.56 312 VAL A C 1
ATOM 2437 O O . VAL A 1 312 ? -12.013 -15.635 -6.245 1.00 98.56 312 VAL A O 1
ATOM 2440 N N . GLU A 1 313 ? -13.979 -14.613 -6.629 1.00 97.94 313 GLU A N 1
ATOM 2441 C CA . GLU A 1 313 ? -13.802 -14.463 -8.072 1.00 97.94 313 GLU A CA 1
ATOM 2442 C C . GLU A 1 313 ? -12.600 -13.578 -8.397 1.00 97.94 313 GLU A C 1
ATOM 2444 O O . GLU A 1 313 ? -11.691 -14.003 -9.111 1.00 97.94 313 GLU A O 1
ATOM 2449 N N . THR A 1 314 ? -12.546 -12.389 -7.799 1.00 97.62 314 THR A N 1
ATOM 2450 C CA . THR A 1 314 ? -11.457 -11.433 -8.021 1.00 97.62 314 THR A CA 1
ATOM 2451 C C . THR A 1 314 ? -10.121 -11.949 -7.481 1.00 97.62 314 THR A C 1
ATOM 2453 O O . THR A 1 314 ? -9.092 -11.733 -8.119 1.00 97.62 314 THR A O 1
ATOM 2456 N N . LEU A 1 315 ? -10.110 -12.706 -6.370 1.00 97.12 315 LEU A N 1
ATOM 2457 C CA . LEU A 1 315 ? -8.898 -13.359 -5.857 1.00 97.12 315 LEU A CA 1
ATOM 2458 C C . LEU A 1 315 ? -8.352 -14.422 -6.816 1.00 97.12 315 LEU A C 1
ATOM 2460 O O . LEU A 1 315 ? -7.143 -14.496 -7.032 1.00 97.12 315 LEU A O 1
ATOM 2464 N N . ARG A 1 316 ? -9.229 -15.260 -7.381 1.00 95.81 316 ARG A N 1
ATOM 2465 C CA . ARG A 1 316 ? -8.822 -16.265 -8.374 1.00 95.81 316 ARG A CA 1
ATOM 2466 C C . ARG A 1 316 ? -8.274 -15.590 -9.621 1.00 95.81 316 ARG A C 1
ATOM 2468 O O . ARG A 1 316 ? -7.182 -15.930 -10.059 1.00 95.81 316 ARG A O 1
ATOM 2475 N N . TRP A 1 317 ? -8.992 -14.592 -10.129 1.00 95.62 317 TRP A N 1
ATOM 2476 C CA . TRP A 1 317 ? -8.589 -13.876 -11.329 1.00 95.62 317 TRP A CA 1
ATOM 2477 C C . TRP A 1 317 ? -7.232 -13.178 -11.160 1.00 95.62 317 TRP A C 1
ATOM 2479 O O . TRP A 1 317 ? -6.356 -13.362 -12.001 1.00 95.62 317 TRP A O 1
ATOM 2489 N N . ILE A 1 318 ? -6.995 -12.450 -10.058 1.00 93.69 318 ILE A N 1
ATOM 2490 C CA . ILE A 1 318 ? -5.700 -11.772 -9.862 1.00 93.69 318 ILE A CA 1
ATOM 2491 C C . ILE A 1 318 ? -4.553 -12.769 -9.682 1.00 93.69 318 ILE A C 1
ATOM 2493 O O . ILE A 1 318 ? -3.449 -12.522 -10.166 1.00 93.69 318 ILE A O 1
ATOM 2497 N N . ASN A 1 319 ? -4.813 -13.913 -9.042 1.00 91.88 319 ASN A N 1
ATOM 2498 C CA . ASN A 1 319 ? -3.835 -14.988 -8.939 1.00 91.88 319 ASN A CA 1
ATOM 2499 C C . ASN A 1 319 ? -3.476 -15.546 -10.324 1.00 91.88 319 ASN A C 1
ATOM 2501 O O . ASN A 1 319 ? -2.300 -15.732 -10.609 1.00 91.88 319 ASN A O 1
ATOM 2505 N N . ASP A 1 320 ? -4.452 -15.753 -11.206 1.00 91.44 320 ASP A N 1
ATOM 2506 C CA . ASP A 1 320 ? -4.190 -16.251 -12.560 1.00 91.44 320 ASP A CA 1
ATOM 2507 C C . ASP A 1 320 ? -3.426 -15.221 -13.412 1.00 91.44 320 ASP A C 1
ATOM 2509 O O . ASP A 1 320 ? -2.495 -15.581 -14.131 1.00 91.44 320 ASP A O 1
ATOM 2513 N N . VAL A 1 321 ? -3.748 -13.928 -13.282 1.00 90.94 321 VAL A N 1
ATOM 2514 C CA . VAL A 1 321 ? -3.046 -12.833 -13.983 1.00 90.94 321 VAL A CA 1
ATOM 2515 C C . VAL A 1 321 ? -1.595 -12.688 -13.513 1.00 90.94 321 VAL A C 1
ATOM 2517 O O . VAL A 1 321 ? -0.698 -12.426 -14.316 1.00 90.94 321 VAL A O 1
ATOM 2520 N N . GLN A 1 322 ? -1.339 -12.860 -12.215 1.00 91.19 322 GLN A N 1
ATOM 2521 C CA . GLN A 1 322 ? -0.013 -12.677 -11.618 1.00 91.19 322 GLN A CA 1
ATOM 2522 C C . GLN A 1 322 ? 0.859 -13.938 -11.649 1.00 91.19 322 GLN A C 1
ATOM 2524 O O . GLN A 1 322 ? 1.957 -13.931 -11.091 1.00 91.19 322 GLN A O 1
ATOM 2529 N N . ILE A 1 323 ? 0.430 -15.020 -12.299 1.00 88.62 323 ILE A N 1
ATOM 2530 C CA . ILE A 1 323 ? 1.220 -16.247 -12.431 1.00 88.62 323 ILE A CA 1
ATOM 2531 C C . ILE A 1 323 ? 1.579 -16.465 -13.902 1.00 88.62 323 ILE A C 1
ATOM 2533 O O . ILE A 1 323 ? 0.735 -16.608 -14.778 1.00 88.62 323 ILE A O 1
ATOM 2537 N N . SER A 1 324 ? 2.882 -16.494 -14.193 1.00 85.69 324 SER A N 1
ATOM 2538 C CA . SER A 1 324 ? 3.381 -16.781 -15.542 1.00 85.69 324 SER A CA 1
ATOM 2539 C C . SER A 1 324 ? 2.980 -18.191 -16.009 1.00 85.69 324 SER A C 1
ATOM 2541 O O . SER A 1 324 ? 2.841 -19.084 -15.171 1.00 85.69 324 SER A O 1
ATOM 2543 N N . PRO A 1 325 ? 2.978 -18.474 -17.329 1.00 82.69 325 PRO A N 1
ATOM 2544 C CA . PRO A 1 325 ? 2.816 -19.840 -17.844 1.00 82.69 325 PRO A CA 1
ATOM 2545 C C . PRO A 1 325 ? 3.830 -20.864 -17.297 1.00 82.69 325 PRO A C 1
ATOM 2547 O O . PRO A 1 325 ? 3.616 -22.065 -17.413 1.00 82.69 325 PRO A O 1
ATOM 2550 N N . HIS A 1 326 ? 4.935 -20.399 -16.701 1.00 84.88 326 HIS A N 1
ATOM 2551 C CA . HIS A 1 326 ? 5.978 -21.226 -16.088 1.00 84.88 326 HIS A CA 1
ATOM 2552 C C . HIS A 1 326 ? 5.799 -21.385 -14.563 1.00 84.88 326 HIS A C 1
ATOM 2554 O O . HIS A 1 326 ? 6.675 -21.925 -13.895 1.00 84.88 326 HIS A O 1
ATOM 2560 N N . GLY A 1 327 ? 4.694 -20.895 -13.989 1.00 86.62 327 GLY A N 1
ATOM 2561 C CA . GLY A 1 327 ? 4.368 -21.020 -12.563 1.00 86.62 327 GLY A CA 1
ATOM 2562 C C . GLY A 1 327 ? 5.023 -19.982 -11.646 1.00 86.62 327 GLY A C 1
ATOM 2563 O O . GLY A 1 327 ? 4.811 -20.010 -10.438 1.00 86.62 327 GLY A O 1
ATOM 2564 N N . HIS A 1 328 ? 5.815 -19.052 -12.185 1.00 86.56 328 HIS A N 1
ATOM 2565 C CA . HIS A 1 328 ? 6.427 -17.979 -11.395 1.00 86.56 328 HIS A CA 1
ATOM 2566 C C . HIS A 1 328 ? 5.469 -16.809 -11.160 1.00 86.56 328 HIS A C 1
ATOM 2568 O O . HIS A 1 328 ? 4.797 -16.373 -12.098 1.00 86.56 328 HIS A O 1
ATOM 2574 N N . TYR A 1 329 ? 5.491 -16.258 -9.944 1.00 87.19 329 TYR A N 1
ATOM 2575 C CA . TYR A 1 329 ? 4.800 -15.017 -9.601 1.00 87.19 329 TYR A CA 1
ATOM 2576 C C . TYR A 1 329 ? 5.409 -13.818 -10.340 1.00 87.19 329 TYR A C 1
ATOM 2578 O O . TYR A 1 329 ? 6.624 -13.605 -10.313 1.00 87.19 329 TYR A O 1
ATOM 2586 N N . ARG A 1 330 ? 4.554 -13.039 -11.003 1.00 85.81 330 ARG A N 1
ATOM 2587 C CA . ARG A 1 330 ? 4.863 -11.795 -11.709 1.00 85.81 330 ARG A CA 1
ATOM 2588 C C . ARG A 1 330 ? 4.039 -10.673 -11.068 1.00 85.81 330 ARG A C 1
ATOM 2590 O O . ARG A 1 330 ? 2.849 -10.563 -11.362 1.00 85.81 330 ARG A O 1
ATOM 2597 N N . PRO A 1 331 ? 4.632 -9.855 -10.183 1.00 83.19 331 PRO A N 1
ATOM 2598 C CA . PRO A 1 331 ? 3.908 -8.735 -9.602 1.00 83.19 331 PRO A CA 1
ATOM 2599 C C . PRO A 1 331 ? 3.537 -7.723 -10.690 1.00 83.19 331 PRO A C 1
ATOM 2601 O O . PRO A 1 331 ? 4.292 -7.508 -11.639 1.00 83.19 331 PRO A O 1
ATOM 2604 N N . VAL A 1 332 ? 2.386 -7.079 -10.519 1.00 81.94 332 VAL A N 1
ATOM 2605 C CA . VAL A 1 332 ? 1.980 -5.943 -11.353 1.00 81.94 332 VAL A CA 1
ATOM 2606 C C . VAL A 1 332 ? 2.812 -4.727 -10.937 1.00 81.94 332 VAL A C 1
ATOM 2608 O O . VAL A 1 332 ? 2.985 -4.479 -9.743 1.00 81.94 332 VAL A O 1
ATOM 2611 N N . GLY A 1 333 ? 3.343 -3.988 -11.913 1.00 72.69 333 GLY A N 1
ATOM 2612 C CA . GLY A 1 333 ? 4.040 -2.724 -11.665 1.00 72.69 333 GLY A CA 1
ATOM 2613 C C . GLY A 1 333 ? 3.104 -1.618 -11.157 1.00 72.69 333 GLY A C 1
ATOM 2614 O O . GLY A 1 333 ? 1.888 -1.697 -11.298 1.00 72.69 333 GLY A O 1
ATOM 2615 N N . SER A 1 334 ? 3.666 -0.563 -10.571 1.00 66.44 334 SER A N 1
ATOM 2616 C CA . SER A 1 334 ? 2.899 0.546 -9.981 1.00 66.44 334 SER A CA 1
ATOM 2617 C C . SER A 1 334 ? 2.670 1.746 -10.914 1.00 66.44 334 SER A C 1
ATOM 2619 O O . SER A 1 334 ? 2.085 2.729 -10.477 1.00 66.44 334 SER A O 1
ATOM 2621 N N . ASP A 1 335 ? 3.109 1.690 -12.176 1.00 64.50 335 ASP A N 1
ATOM 2622 C CA . ASP A 1 335 ? 3.065 2.821 -13.131 1.00 64.50 335 ASP A CA 1
ATOM 2623 C C . ASP A 1 335 ? 1.691 3.049 -13.797 1.00 64.50 335 ASP A C 1
ATOM 2625 O O . ASP A 1 335 ? 1.564 3.825 -14.736 1.00 64.50 335 ASP A O 1
ATOM 2629 N N . SER A 1 336 ? 0.632 2.388 -13.333 1.00 61.12 336 SER A N 1
ATOM 2630 C CA . SER A 1 336 ? -0.687 2.389 -13.983 1.00 61.12 336 SER A CA 1
ATOM 2631 C C . SER A 1 336 ? -1.657 3.474 -13.491 1.00 61.12 336 SER A C 1
ATOM 2633 O O . SER A 1 336 ? -2.784 3.561 -13.985 1.00 61.12 336 SER A O 1
ATOM 2635 N N . PHE A 1 337 ? -1.261 4.323 -12.536 1.00 55.91 337 PHE A N 1
ATOM 2636 C CA . PHE A 1 337 ? -2.152 5.342 -11.970 1.00 55.91 337 PHE A CA 1
ATOM 2637 C C . PHE A 1 337 ? -2.618 6.366 -13.012 1.00 55.91 337 PHE A C 1
ATOM 2639 O O . PHE A 1 337 ? -1.815 6.996 -13.692 1.00 55.91 337 PHE A O 1
ATOM 2646 N N . GLY A 1 338 ? -3.936 6.579 -13.096 1.00 56.69 338 GLY A N 1
ATOM 2647 C CA . GLY A 1 338 ? -4.535 7.578 -13.989 1.00 56.69 338 GLY A CA 1
ATOM 2648 C C . GLY A 1 338 ? -4.535 7.195 -15.473 1.00 56.69 338 GLY A C 1
ATOM 2649 O O . GLY A 1 338 ? -4.981 7.991 -16.301 1.00 56.69 338 GLY A O 1
ATOM 2650 N N . HIS A 1 339 ? -4.072 5.992 -15.816 1.00 60.25 339 HIS A N 1
ATOM 2651 C CA . HIS A 1 339 ? -4.111 5.484 -17.180 1.00 60.25 339 HIS A CA 1
ATOM 2652 C C . HIS A 1 339 ? -5.482 4.881 -17.516 1.00 60.25 339 HIS A C 1
ATOM 2654 O O . HIS A 1 339 ? -6.186 4.343 -16.659 1.00 60.25 339 HIS A O 1
ATOM 2660 N N . ALA A 1 340 ? -5.871 4.986 -18.789 1.00 66.81 340 ALA A N 1
ATOM 2661 C CA . ALA A 1 340 ? -6.982 4.205 -19.322 1.00 66.81 340 ALA A CA 1
ATOM 2662 C C . ALA A 1 340 ? -6.633 2.706 -19.284 1.00 66.81 340 ALA A C 1
ATOM 2664 O O . ALA A 1 340 ? -5.463 2.349 -19.159 1.00 66.81 340 ALA A O 1
ATOM 2665 N N . TYR A 1 341 ? -7.645 1.843 -19.408 1.00 58.81 341 TYR A N 1
ATOM 2666 C CA . TYR A 1 341 ? -7.424 0.399 -19.473 1.00 58.81 341 TYR A CA 1
ATOM 2667 C C . TYR A 1 341 ? -6.394 0.038 -20.547 1.00 58.81 341 TYR A C 1
ATOM 2669 O O . TYR A 1 341 ? -6.563 0.397 -21.714 1.00 58.81 341 TYR A O 1
ATOM 2677 N N . ASP A 1 342 ? -5.382 -0.717 -20.131 1.00 55.00 342 ASP A N 1
ATOM 2678 C CA . ASP A 1 342 ? -4.458 -1.426 -21.003 1.00 55.00 342 ASP A CA 1
ATOM 2679 C C . ASP A 1 342 ? -4.223 -2.827 -20.423 1.00 55.00 342 ASP A C 1
ATOM 2681 O O . ASP A 1 342 ? -4.211 -3.012 -19.200 1.00 55.00 342 ASP A O 1
ATOM 2685 N N . LEU A 1 343 ? -4.102 -3.824 -21.296 1.00 54.00 343 LEU A N 1
ATOM 2686 C CA . LEU A 1 343 ? -3.808 -5.192 -20.872 1.00 54.00 343 LEU A CA 1
ATOM 2687 C C . LEU A 1 343 ? -2.330 -5.272 -20.447 1.00 54.00 343 LEU A C 1
ATOM 2689 O O . LEU A 1 343 ? -1.482 -4.789 -21.198 1.00 54.00 343 LEU A O 1
ATOM 2693 N N . PRO A 1 344 ? -2.006 -5.860 -19.278 1.00 53.84 344 PRO A N 1
ATOM 2694 C CA . PRO A 1 344 ? -0.618 -6.050 -18.857 1.00 53.84 344 PRO A CA 1
ATOM 2695 C C . PRO A 1 344 ? 0.175 -7.011 -19.753 1.00 53.84 344 PRO A C 1
ATOM 2697 O O . PRO A 1 344 ? -0.426 -7.955 -20.324 1.00 53.84 344 PRO A O 1
#

Nearest PDB structures (foldseek):
  2gz6-assembly1_A  TM=6.191E-01  e=1.046E-03  Anabaena sp. CH1
  7mwq-assembly2_C  TM=5.608E-01  e=1.566E-01  synthetic construct
  7mwr-assembly1_A  TM=5.309E-01  e=1.885E-01  synthetic construct
  6xns-assembly2_F  TM=4.496E-01  e=9.120E-01  synthetic construct
  6xns-assembly2_E  TM=4.074E-01  e=6.008E-01  synthetic construct

Sequence (344 aa):
TLSYAMALGKAVVSTPYVHAVELLADDHGVLVPFNDSAAIAREVKYLLDDPDRLRTLQKRAYDRGRDMTWPVFGARTHALIEASRIVPKAAPIPDRVGAEGFLRICDDTGILQHSIHMIPDRAHGYCVDDNARALMLMHRLDDDTLSQCGQLTSVFAAFVQHAWNADRGEFRNFMGFGRNWLEEVGSEDSCGRTLWALGATAREARDPGLRQWAHELFERTASSALEFQSPRAIAFAMLGADYVLAADSGNALADRILRKSADRLIALYDAVARADWQWFEPVLAYDNCRLPEAMLRAGIRLERADVIACGVETLRWINDVQISPHGHYRPVGSDSFGHAYDLP